Protein AF-A0A3C0GFT5-F1 (afdb_monomer_lite)

Structure (mmCIF, N/CA/C/O backbone):
data_AF-A0A3C0GFT5-F1
#
_entry.id   AF-A0A3C0GFT5-F1
#
loop_
_atom_site.group_PDB
_atom_site.id
_atom_site.type_symbol
_atom_site.label_atom_id
_atom_site.label_alt_id
_atom_site.label_comp_id
_atom_site.label_asym_id
_atom_site.label_entity_id
_atom_site.label_seq_id
_atom_site.pdbx_PDB_ins_code
_atom_site.Cartn_x
_atom_site.Cartn_y
_atom_site.Cartn_z
_atom_site.occupancy
_atom_site.B_iso_or_equiv
_atom_site.auth_seq_id
_atom_site.auth_comp_id
_atom_site.auth_asym_id
_atom_site.auth_atom_id
_atom_site.pdbx_PDB_model_num
ATOM 1 N N . SER A 1 1 ? 9.980 -5.689 -47.568 1.00 39.09 1 SER A N 1
ATOM 2 C CA . SER A 1 1 ? 8.909 -4.768 -47.140 1.00 39.09 1 SER A CA 1
ATOM 3 C C . SER A 1 1 ? 9.522 -3.385 -47.018 1.00 39.09 1 SER A C 1
ATOM 5 O O . SER A 1 1 ? 10.601 -3.324 -46.432 1.00 39.09 1 SER A O 1
ATOM 7 N N . PRO A 1 2 ? 8.962 -2.326 -47.627 1.00 41.56 2 PRO A N 1
ATOM 8 C CA . PRO A 1 2 ? 9.590 -1.009 -47.631 1.00 41.56 2 PRO A CA 1
ATOM 9 C C . PRO A 1 2 ? 9.650 -0.491 -46.185 1.00 41.56 2 PRO A C 1
ATOM 11 O O . PRO A 1 2 ? 8.627 -0.253 -45.557 1.00 41.56 2 PRO A O 1
ATOM 14 N N . THR A 1 3 ? 10.872 -0.483 -45.644 1.00 57.62 3 THR A N 1
ATOM 15 C CA . THR A 1 3 ? 11.331 0.087 -44.363 1.00 57.62 3 THR A CA 1
ATOM 16 C C . THR A 1 3 ? 10.317 0.090 -43.214 1.00 57.62 3 THR A C 1
ATOM 18 O O . THR A 1 3 ? 9.769 1.127 -42.851 1.00 57.62 3 THR A O 1
ATOM 21 N N . SER A 1 4 ? 10.114 -1.071 -42.587 1.00 59.06 4 SER A N 1
ATOM 22 C CA . SER A 1 4 ? 9.464 -1.138 -41.272 1.00 59.06 4 SER A CA 1
ATOM 23 C C . SER A 1 4 ? 10.315 -0.370 -40.244 1.00 59.06 4 SER A C 1
ATOM 25 O O . SER A 1 4 ? 11.485 -0.725 -40.090 1.00 59.06 4 SER A O 1
ATOM 27 N N . PRO A 1 5 ? 9.782 0.633 -39.518 1.00 72.88 5 PRO A N 1
ATOM 28 C CA . PRO A 1 5 ? 10.527 1.436 -38.540 1.00 72.88 5 PRO A CA 1
ATOM 29 C C . PRO A 1 5 ? 10.694 0.688 -37.203 1.00 72.88 5 PRO A C 1
ATOM 31 O O . PRO A 1 5 ? 10.359 1.205 -36.135 1.00 72.88 5 PRO A O 1
ATOM 34 N N . ALA A 1 6 ? 11.143 -0.566 -37.271 1.00 81.25 6 ALA A N 1
ATOM 35 C CA . ALA A 1 6 ? 11.406 -1.427 -36.126 1.00 81.25 6 ALA A CA 1
ATOM 36 C C . ALA A 1 6 ? 12.908 -1.701 -36.038 1.00 81.25 6 ALA A C 1
ATOM 38 O O . ALA A 1 6 ? 13.511 -2.164 -37.007 1.00 81.25 6 ALA A O 1
ATOM 39 N N . PHE A 1 7 ? 13.505 -1.417 -34.882 1.00 84.88 7 PHE A N 1
ATOM 40 C CA . PHE A 1 7 ? 14.950 -1.467 -34.691 1.00 84.88 7 PHE A CA 1
ATOM 41 C C . PHE A 1 7 ? 15.320 -2.106 -33.352 1.00 84.88 7 PHE A C 1
ATOM 43 O O . PHE A 1 7 ? 14.668 -1.885 -32.332 1.00 84.88 7 PHE A O 1
ATOM 50 N N . ILE A 1 8 ? 16.409 -2.874 -33.375 1.00 88.62 8 ILE A N 1
ATOM 51 C CA . ILE A 1 8 ? 17.133 -3.329 -32.187 1.00 88.62 8 ILE A CA 1
ATOM 52 C C . ILE A 1 8 ? 18.447 -2.557 -32.175 1.00 88.62 8 ILE A C 1
ATOM 54 O O . ILE A 1 8 ? 19.308 -2.775 -33.028 1.00 88.62 8 ILE A O 1
ATOM 58 N N . ILE A 1 9 ? 18.589 -1.626 -31.240 1.00 86.06 9 ILE A N 1
ATOM 59 C CA . ILE A 1 9 ? 19.774 -0.782 -31.129 1.00 86.06 9 ILE A CA 1
ATOM 60 C C . ILE A 1 9 ? 20.621 -1.318 -29.981 1.00 86.06 9 ILE A C 1
ATOM 62 O O . ILE A 1 9 ? 20.258 -1.199 -28.814 1.00 86.06 9 ILE A O 1
ATOM 66 N N . CYS A 1 10 ? 21.771 -1.889 -30.323 1.00 88.44 10 CYS A N 1
ATOM 67 C CA . CYS A 1 10 ? 22.783 -2.309 -29.361 1.00 88.44 10 CYS A CA 1
ATOM 68 C C . CYS A 1 10 ? 23.924 -1.291 -29.360 1.00 88.44 10 CYS A C 1
ATOM 70 O O . CYS A 1 10 ? 24.407 -0.892 -30.420 1.00 88.44 10 CYS A O 1
ATOM 72 N N . GLY A 1 11 ? 24.381 -0.869 -28.185 1.00 87.94 11 GLY A N 1
ATOM 73 C CA . GLY A 1 11 ? 25.495 0.069 -28.100 1.00 87.94 11 GLY A CA 1
ATOM 74 C C . GLY A 1 11 ? 25.714 0.604 -26.697 1.00 87.94 11 GLY A C 1
ATOM 75 O O . GLY A 1 11 ? 25.528 -0.105 -25.711 1.00 87.94 11 GLY A O 1
ATOM 76 N N . ARG A 1 12 ? 26.136 1.866 -26.614 1.00 86.69 12 ARG A N 1
ATOM 77 C CA . ARG A 1 12 ? 26.210 2.592 -25.343 1.00 86.69 12 ARG A CA 1
ATOM 78 C C . ARG A 1 12 ? 24.910 3.355 -25.086 1.00 86.69 12 ARG A C 1
ATOM 80 O O . ARG A 1 12 ? 24.194 3.667 -26.029 1.00 86.69 12 ARG A O 1
ATOM 87 N N . ASP A 1 13 ? 24.637 3.664 -23.825 1.00 85.19 13 ASP A N 1
ATOM 88 C CA . ASP A 1 13 ? 23.495 4.445 -23.346 1.00 85.19 13 ASP A CA 1
ATOM 89 C C . ASP A 1 13 ? 23.403 5.778 -24.103 1.00 85.19 13 ASP A C 1
ATOM 91 O O . ASP A 1 13 ? 24.249 6.657 -23.917 1.00 85.19 13 ASP A O 1
ATOM 95 N N . ARG A 1 14 ? 22.401 5.896 -24.984 1.00 84.25 14 ARG A N 1
ATOM 96 C CA . ARG A 1 14 ? 22.151 7.076 -25.827 1.00 84.25 14 ARG A CA 1
ATOM 97 C C . ARG A 1 14 ? 20.646 7.363 -25.963 1.00 84.25 14 ARG A C 1
ATOM 99 O O . ARG A 1 14 ? 20.036 7.013 -26.968 1.00 84.25 14 ARG A O 1
ATOM 106 N N . PRO A 1 15 ? 20.012 7.993 -24.964 1.00 78.75 15 PRO A N 1
ATOM 107 C CA . PRO A 1 15 ? 18.564 8.145 -24.931 1.00 78.75 15 PRO A CA 1
ATOM 108 C C . PRO A 1 15 ? 17.978 9.091 -25.993 1.00 78.75 15 PRO A C 1
ATOM 110 O O . PRO A 1 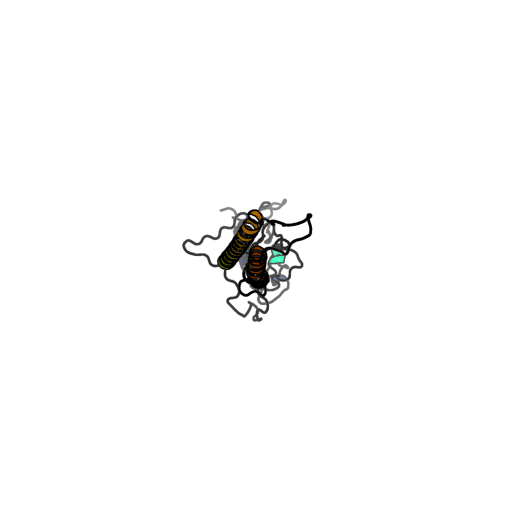15 ? 16.772 9.048 -26.212 1.00 78.75 15 PRO A O 1
ATOM 113 N N . ARG A 1 16 ? 18.787 9.957 -26.624 1.00 76.75 16 ARG A N 1
ATOM 114 C CA . ARG A 1 16 ? 18.291 10.958 -27.588 1.00 76.75 16 ARG A CA 1
ATOM 115 C C . ARG A 1 16 ? 19.142 11.162 -28.840 1.00 76.75 16 ARG A C 1
ATOM 117 O O . ARG A 1 16 ? 18.626 11.362 -29.922 1.00 76.75 16 ARG A O 1
ATOM 124 N N . SER A 1 17 ? 20.456 11.203 -28.686 1.00 77.19 17 SER A N 1
ATOM 125 C CA . SER A 1 17 ? 21.425 11.402 -29.769 1.00 77.19 17 SER A CA 1
ATOM 126 C C . SER A 1 17 ? 22.727 10.678 -29.448 1.00 77.19 17 SER A C 1
ATOM 128 O O . SER A 1 17 ? 22.948 10.248 -28.313 1.00 77.19 17 SER A O 1
ATOM 130 N N . THR A 1 18 ? 23.629 10.569 -30.419 1.00 71.06 18 THR A N 1
ATOM 131 C CA . THR A 1 18 ? 24.958 9.952 -30.239 1.00 71.06 18 THR A CA 1
ATOM 132 C C . THR A 1 18 ? 25.792 10.581 -29.115 1.00 71.06 18 THR A C 1
ATOM 134 O O . THR A 1 18 ? 26.586 9.882 -28.491 1.00 71.06 18 THR A O 1
ATOM 137 N N . ALA A 1 19 ? 25.577 11.866 -28.811 1.00 76.81 19 ALA A N 1
ATOM 138 C CA . ALA A 1 19 ? 26.236 12.588 -27.718 1.00 76.81 19 ALA A CA 1
ATOM 139 C C . ALA A 1 19 ? 25.451 12.569 -26.388 1.00 76.81 19 ALA A C 1
ATOM 141 O O . ALA A 1 19 ? 25.935 13.065 -25.371 1.00 76.81 19 ALA A O 1
ATOM 142 N N . SER A 1 20 ? 24.240 12.009 -26.372 1.00 79.25 20 SER A N 1
ATOM 143 C CA . SER A 1 20 ? 23.387 11.956 -25.180 1.00 79.25 20 SER A CA 1
ATOM 144 C C . SER A 1 20 ? 23.697 10.757 -24.273 1.00 79.25 20 SER A C 1
ATOM 146 O O . SER A 1 20 ? 24.341 9.793 -24.689 1.00 79.25 20 SER A O 1
ATOM 148 N N . GLY A 1 21 ? 23.191 10.802 -23.037 1.00 81.50 21 GLY A N 1
ATOM 149 C CA . GLY A 1 21 ? 23.321 9.707 -22.070 1.00 81.50 21 GLY A CA 1
ATOM 150 C C . GLY A 1 21 ? 24.738 9.521 -21.543 1.00 81.50 21 GLY A C 1
ATOM 151 O O . GLY A 1 21 ? 25.629 10.351 -21.741 1.00 81.50 21 GLY A O 1
ATOM 152 N N . TYR A 1 22 ? 24.954 8.418 -20.837 1.00 84.81 22 TYR A N 1
ATOM 153 C CA . TYR A 1 22 ? 26.274 8.074 -20.311 1.00 84.81 22 TYR A CA 1
ATOM 154 C C . TYR A 1 22 ? 27.229 7.574 -21.397 1.00 84.81 22 TYR A C 1
ATOM 156 O O . TYR A 1 22 ? 28.443 7.738 -21.263 1.00 84.81 22 TYR A O 1
ATOM 164 N N . GLY A 1 23 ? 26.696 7.021 -22.487 1.00 79.19 23 GLY A N 1
ATOM 165 C CA . GLY A 1 23 ? 27.472 6.612 -23.649 1.00 79.19 23 GLY A CA 1
ATOM 166 C C . GLY A 1 23 ? 28.108 7.796 -24.368 1.00 79.19 23 GLY A C 1
ATOM 167 O O . GLY A 1 23 ? 29.312 7.766 -24.625 1.00 79.19 23 GLY A O 1
ATOM 168 N N . GLY A 1 24 ? 27.329 8.854 -24.617 1.00 78.25 24 GLY A N 1
ATOM 169 C CA . GLY A 1 24 ? 27.811 10.087 -25.244 1.00 78.25 24 GLY A CA 1
ATOM 170 C C . GLY A 1 24 ? 28.762 10.903 -24.363 1.00 78.25 24 GLY A C 1
ATOM 171 O O . GLY A 1 24 ? 29.698 11.516 -24.868 1.00 78.25 24 GLY A O 1
ATOM 172 N N . LYS A 1 25 ? 28.606 10.827 -23.034 1.00 83.62 25 LYS A N 1
ATOM 173 C CA . LYS A 1 25 ? 29.545 11.415 -22.056 1.00 83.62 25 LYS A CA 1
ATOM 174 C C . LYS A 1 25 ? 30.870 10.646 -21.927 1.00 83.62 25 LYS A C 1
ATOM 176 O O . LYS A 1 25 ? 31.732 11.049 -21.154 1.00 83.62 25 LYS A O 1
ATOM 181 N N . GLY A 1 26 ? 31.038 9.524 -22.633 1.00 81.62 26 GLY A N 1
ATOM 182 C CA . GLY A 1 26 ? 32.269 8.728 -22.606 1.00 81.62 26 GLY A CA 1
ATOM 183 C C . GLY A 1 26 ? 32.436 7.841 -21.368 1.00 81.62 26 GLY A C 1
ATOM 184 O O . GLY A 1 26 ? 33.529 7.333 -21.128 1.00 81.62 26 GLY A O 1
ATOM 185 N N . HIS A 1 27 ? 31.378 7.615 -20.584 1.00 82.06 27 HIS A N 1
ATOM 186 C CA . HIS A 1 27 ? 31.467 6.759 -19.402 1.00 82.06 27 HIS A CA 1
ATOM 187 C C . HIS A 1 27 ? 31.620 5.283 -19.799 1.00 82.06 27 HIS A C 1
ATOM 189 O O . HIS A 1 27 ? 30.980 4.794 -20.736 1.00 82.06 27 HIS A O 1
ATOM 195 N N . THR A 1 28 ? 32.436 4.552 -19.042 1.00 81.25 28 THR A N 1
ATOM 196 C CA . THR A 1 28 ? 32.566 3.093 -19.144 1.00 81.25 28 THR A CA 1
ATOM 197 C C . THR A 1 28 ? 31.357 2.388 -18.510 1.00 81.25 28 THR A C 1
ATOM 199 O O . THR A 1 28 ? 30.606 2.999 -17.746 1.00 81.25 28 THR A O 1
ATOM 202 N N . GLN A 1 29 ? 31.151 1.106 -18.845 1.00 81.62 29 GLN A N 1
ATOM 203 C CA . GLN A 1 29 ? 30.043 0.277 -18.324 1.00 81.62 29 GLN A CA 1
ATOM 204 C C . GLN A 1 29 ? 28.648 0.883 -18.573 1.00 81.62 29 GLN A C 1
ATOM 206 O O . GLN A 1 29 ? 27.775 0.898 -17.707 1.00 81.62 29 GLN A O 1
ATOM 211 N N . SER A 1 30 ? 28.462 1.434 -19.770 1.00 85.62 30 SER A N 1
ATOM 212 C CA . SER A 1 30 ? 27.237 2.100 -20.213 1.00 85.62 30 SER A CA 1
ATOM 213 C C . SER A 1 30 ? 26.539 1.316 -21.324 1.00 85.62 30 SER A C 1
ATOM 215 O O . SER A 1 30 ? 25.950 1.911 -22.214 1.00 85.62 30 SER A O 1
ATOM 217 N N . SER A 1 31 ? 26.630 -0.016 -21.323 1.00 89.62 31 SER A N 1
ATOM 218 C CA . SER A 1 31 ? 26.009 -0.845 -22.364 1.00 89.62 31 SER A CA 1
ATOM 219 C C . SER A 1 31 ? 24.482 -0.727 -22.333 1.00 89.62 31 SER A C 1
ATOM 221 O O . SER A 1 31 ? 23.876 -0.708 -21.259 1.00 89.62 31 SER A O 1
ATOM 223 N N . CYS A 1 32 ? 23.866 -0.666 -23.510 1.00 90.62 32 CYS A N 1
ATOM 224 C CA . CYS A 1 32 ? 22.432 -0.490 -23.689 1.00 90.62 32 CYS A CA 1
ATOM 225 C C . CYS A 1 32 ? 21.907 -1.353 -24.845 1.00 90.62 32 CYS A C 1
ATOM 227 O O . CYS A 1 32 ? 22.571 -1.512 -25.875 1.00 90.62 32 CYS A O 1
ATOM 229 N N . ILE A 1 33 ? 20.707 -1.898 -24.643 1.00 92.44 33 ILE A N 1
ATOM 230 C CA . ILE A 1 33 ? 19.876 -2.534 -25.661 1.00 92.44 33 ILE A CA 1
ATOM 231 C C . ILE A 1 33 ? 18.544 -1.794 -25.678 1.00 92.44 33 ILE A C 1
ATOM 233 O O . ILE A 1 33 ? 17.881 -1.660 -24.650 1.00 92.44 33 ILE A O 1
ATOM 237 N N . ASP A 1 34 ? 18.147 -1.337 -26.853 1.00 89.56 34 ASP A N 1
ATOM 238 C CA . ASP A 1 34 ? 16.919 -0.590 -27.049 1.00 89.56 34 ASP A CA 1
ATOM 239 C C . ASP A 1 34 ? 16.079 -1.222 -28.161 1.00 89.56 34 ASP A C 1
ATOM 241 O O . ASP A 1 34 ? 16.513 -1.321 -29.311 1.00 89.56 34 ASP A O 1
ATOM 245 N N . LEU A 1 35 ? 14.891 -1.697 -27.787 1.00 91.44 35 LEU A N 1
ATOM 246 C CA . LEU A 1 35 ? 13.928 -2.323 -28.686 1.00 91.44 35 LEU A CA 1
ATOM 247 C C . LEU A 1 35 ? 12.845 -1.300 -29.013 1.00 91.44 35 LEU A C 1
ATOM 249 O O . LEU A 1 35 ? 12.042 -0.964 -28.141 1.00 91.44 35 LEU A O 1
ATOM 253 N N . VAL A 1 36 ? 12.811 -0.825 -30.258 1.00 88.81 36 VAL A N 1
ATOM 254 C CA . VAL A 1 36 ? 11.890 0.233 -30.696 1.00 88.81 36 VAL A CA 1
ATOM 255 C C . VAL A 1 36 ? 11.057 -0.244 -31.874 1.00 88.81 36 VAL A C 1
ATOM 257 O O . VAL A 1 36 ? 11.588 -0.752 -32.862 1.00 88.81 36 VAL A O 1
ATOM 260 N N . ALA A 1 37 ? 9.748 -0.025 -31.792 1.00 87.94 37 ALA A N 1
ATOM 261 C CA . ALA A 1 37 ? 8.825 -0.152 -32.909 1.00 87.94 37 ALA A CA 1
ATOM 262 C C . ALA A 1 37 ? 8.096 1.182 -33.116 1.00 87.94 37 ALA A C 1
ATOM 264 O O . ALA A 1 37 ? 7.498 1.721 -32.184 1.00 87.94 37 ALA A O 1
ATOM 265 N N . GLY A 1 38 ? 8.152 1.718 -34.339 1.00 84.31 38 GLY A N 1
ATOM 266 C CA . GLY A 1 38 ? 7.566 3.019 -34.667 1.00 84.31 38 GLY A CA 1
ATOM 267 C C . GLY A 1 38 ? 8.461 4.192 -34.266 1.00 84.31 38 GLY A C 1
ATOM 268 O O . GLY A 1 38 ? 8.011 5.101 -33.567 1.00 84.31 38 GLY A O 1
ATOM 269 N N . MET A 1 39 ? 9.728 4.160 -34.692 1.00 80.75 39 MET A N 1
ATOM 270 C CA . MET A 1 39 ? 10.665 5.273 -34.498 1.00 80.75 39 MET A CA 1
ATOM 271 C C . MET A 1 39 ? 10.127 6.562 -35.143 1.00 80.75 39 MET A C 1
ATOM 273 O O . MET A 1 39 ? 9.693 6.541 -36.295 1.00 80.75 39 MET A O 1
ATOM 277 N N . GLY A 1 40 ? 10.115 7.668 -34.392 1.00 75.06 40 GLY A N 1
ATOM 278 C CA . GLY A 1 40 ? 9.507 8.941 -34.818 1.00 75.06 40 GLY A CA 1
ATOM 279 C C . GLY A 1 40 ? 7.984 9.043 -34.610 1.00 75.06 40 GLY A C 1
ATOM 280 O O . GLY A 1 40 ? 7.399 10.105 -34.851 1.00 75.06 40 GLY A O 1
ATOM 281 N N . GLY A 1 41 ? 7.343 7.971 -34.129 1.00 79.62 41 GLY A N 1
ATOM 282 C CA . GLY A 1 41 ? 5.945 7.942 -33.691 1.00 79.62 41 GLY A CA 1
ATOM 283 C C . GLY A 1 41 ? 4.953 8.482 -34.717 1.00 79.62 41 GLY A C 1
ATOM 284 O O . GLY A 1 41 ? 4.876 7.991 -35.838 1.00 79.62 41 GLY A O 1
ATOM 285 N N . TYR A 1 42 ? 4.186 9.505 -34.324 1.00 72.25 42 TYR A N 1
ATOM 286 C CA . TYR A 1 42 ? 3.158 10.146 -35.157 1.00 72.25 42 TYR A CA 1
ATOM 287 C C . TYR A 1 42 ? 3.718 11.108 -36.224 1.00 72.25 42 TYR A C 1
ATOM 289 O O . TYR A 1 42 ? 2.954 11.636 -37.033 1.00 72.25 42 TYR A O 1
ATOM 297 N N . LYS A 1 43 ? 5.038 11.347 -36.247 1.00 73.62 43 LYS A N 1
ATOM 298 C CA . LYS A 1 43 ? 5.731 12.140 -37.278 1.00 73.62 43 LYS A CA 1
ATOM 299 C C . LYS A 1 43 ? 6.755 11.291 -38.047 1.00 73.62 43 LYS A C 1
ATOM 301 O O . LYS A 1 43 ? 7.923 11.684 -38.113 1.00 73.62 43 LYS A O 1
ATOM 306 N N . PRO A 1 44 ? 6.369 10.144 -38.637 1.00 68.94 44 PRO A N 1
ATOM 307 C CA . PRO A 1 44 ? 7.316 9.346 -39.398 1.00 68.94 44 PRO A CA 1
ATOM 308 C C . PRO A 1 44 ? 7.702 10.115 -40.667 1.00 68.94 44 PRO A C 1
ATOM 310 O O . PRO A 1 44 ? 6.846 10.488 -41.469 1.00 68.94 44 PRO A O 1
ATOM 313 N N . LYS A 1 45 ? 8.998 10.368 -40.852 1.00 68.56 45 LYS A N 1
ATOM 314 C CA . LYS A 1 45 ? 9.546 10.932 -42.089 1.00 68.56 45 LYS A CA 1
ATOM 315 C C . LYS A 1 45 ? 10.517 9.935 -42.693 1.00 68.56 45 LYS A C 1
ATOM 317 O O . LYS A 1 45 ? 11.489 9.557 -42.051 1.00 68.56 45 LYS A O 1
ATOM 322 N N . GLN A 1 46 ? 10.236 9.513 -43.920 1.00 66.25 46 GLN A N 1
ATOM 323 C CA . GLN A 1 46 ? 11.103 8.599 -44.663 1.00 66.25 46 GLN A CA 1
ATOM 324 C C . GLN A 1 46 ? 12.120 9.362 -45.515 1.00 66.25 46 GLN A C 1
ATOM 326 O O . GLN A 1 46 ? 13.275 8.953 -45.617 1.00 66.25 46 GLN A O 1
ATOM 331 N N . VAL A 1 47 ? 11.691 10.487 -46.085 1.00 70.81 47 VAL A N 1
ATOM 332 C CA . VAL A 1 47 ? 12.513 11.373 -46.904 1.00 70.81 47 VAL A CA 1
ATOM 333 C C . VAL A 1 47 ? 12.369 12.817 -46.438 1.00 70.81 47 VAL A C 1
ATOM 335 O O . VAL A 1 47 ? 11.334 13.202 -45.886 1.00 70.81 47 VAL A O 1
ATOM 338 N N . ASP A 1 48 ? 13.429 13.596 -46.615 1.00 70.75 48 ASP A N 1
ATOM 339 C CA . ASP A 1 48 ? 13.410 15.035 -46.371 1.00 70.75 48 ASP A CA 1
ATOM 340 C C . ASP A 1 48 ? 12.780 15.761 -47.572 1.00 70.75 48 ASP A C 1
ATOM 342 O O . ASP A 1 48 ? 12.518 15.149 -48.609 1.00 70.75 48 ASP A O 1
ATOM 346 N N . SER A 1 49 ? 12.588 17.078 -47.481 1.00 73.88 49 SER A N 1
ATOM 347 C CA . SER A 1 49 ? 12.087 17.918 -48.586 1.00 73.88 49 SER A CA 1
ATOM 348 C C . SER A 1 49 ? 12.917 17.815 -49.879 1.00 73.88 49 SER A C 1
ATOM 350 O O . SER A 1 49 ? 12.444 18.212 -50.937 1.00 73.88 49 SER A O 1
ATOM 352 N N . ASN A 1 50 ? 14.135 17.271 -49.791 1.00 75.25 50 ASN A N 1
ATOM 353 C CA . ASN A 1 50 ? 15.071 17.053 -50.896 1.00 75.25 50 ASN A CA 1
ATOM 354 C C . ASN A 1 50 ? 15.187 15.568 -51.312 1.00 75.25 50 ASN A C 1
ATOM 356 O O . ASN A 1 50 ? 16.215 15.179 -51.856 1.00 75.25 50 ASN A O 1
ATOM 360 N N . GLU A 1 51 ? 14.205 14.720 -50.979 1.00 71.38 51 GLU A N 1
ATOM 361 C CA . GLU A 1 51 ? 14.147 13.276 -51.307 1.00 71.38 51 GLU A CA 1
ATOM 362 C C . GLU A 1 51 ? 15.276 12.398 -50.721 1.00 71.38 51 GLU A C 1
ATOM 364 O O . GLU A 1 51 ? 15.364 11.202 -50.999 1.00 71.38 51 GLU A O 1
ATOM 369 N N . ASN A 1 52 ? 16.112 12.949 -49.839 1.00 73.50 52 ASN A N 1
ATOM 370 C CA . ASN A 1 52 ? 17.146 12.186 -49.141 1.00 73.50 52 ASN A CA 1
ATOM 371 C C . ASN A 1 52 ? 16.548 11.349 -47.999 1.00 73.50 52 ASN A C 1
ATOM 373 O O . ASN A 1 52 ? 15.671 11.851 -47.291 1.00 73.50 52 ASN A O 1
ATOM 377 N N . PRO A 1 53 ? 17.043 10.119 -47.754 1.00 68.75 53 PRO A N 1
ATOM 378 C CA . PRO A 1 53 ? 16.581 9.292 -46.644 1.00 68.75 53 PRO A CA 1
ATOM 379 C C . PRO A 1 53 ? 16.872 9.972 -45.300 1.00 68.75 53 PRO A C 1
ATOM 381 O O . PRO A 1 53 ? 18.011 10.344 -45.012 1.00 68.75 53 PRO A O 1
ATOM 384 N N . VAL A 1 54 ? 15.838 10.127 -44.471 1.00 71.81 54 VAL A N 1
ATOM 385 C CA . VAL A 1 54 ? 15.958 10.757 -43.148 1.00 71.81 54 VAL A CA 1
ATOM 386 C C . VAL A 1 54 ? 16.361 9.707 -42.124 1.00 71.81 54 VAL A C 1
ATOM 388 O O . VAL A 1 54 ? 15.616 8.769 -41.841 1.00 71.81 54 VAL A O 1
ATOM 391 N N . TYR A 1 55 ? 17.535 9.893 -41.526 1.00 68.62 55 TYR A N 1
ATOM 392 C CA . TYR A 1 55 ? 17.942 9.141 -40.346 1.00 68.62 55 TYR A CA 1
ATOM 393 C C . TYR A 1 55 ? 17.364 9.824 -39.110 1.00 68.62 55 TYR A C 1
ATOM 395 O O . TYR A 1 55 ? 17.648 10.990 -38.843 1.00 68.62 55 TYR A O 1
ATOM 403 N N . THR A 1 56 ? 16.530 9.095 -38.376 1.00 70.44 56 THR A N 1
ATOM 404 C CA . THR A 1 56 ? 15.930 9.579 -37.132 1.00 70.44 56 THR A CA 1
ATOM 405 C C . THR A 1 56 ? 16.712 8.991 -35.965 1.00 70.44 56 THR A C 1
ATOM 407 O O . THR A 1 56 ? 16.939 7.781 -35.918 1.00 70.44 56 THR A O 1
ATOM 410 N N . ASP A 1 57 ? 17.161 9.840 -35.044 1.00 74.25 57 ASP A N 1
ATOM 411 C CA . ASP A 1 57 ? 17.721 9.371 -33.781 1.00 74.25 57 ASP A CA 1
ATOM 412 C C . ASP A 1 57 ? 16.601 8.879 -32.843 1.00 74.25 57 ASP A C 1
ATOM 414 O O . ASP A 1 57 ? 15.462 9.342 -32.950 1.00 74.25 57 ASP A O 1
ATOM 418 N N . PRO A 1 58 ? 16.896 7.960 -31.906 1.00 74.81 58 PRO A N 1
ATOM 419 C CA . PRO A 1 58 ? 15.909 7.500 -30.935 1.00 74.81 58 PRO A CA 1
ATOM 420 C C . PRO A 1 58 ? 15.427 8.663 -30.062 1.00 74.81 58 PRO A C 1
ATOM 422 O O . PRO A 1 58 ? 16.251 9.418 -29.554 1.00 74.81 58 PRO A O 1
ATOM 425 N N . ASP A 1 59 ? 14.120 8.785 -29.834 1.00 81.50 59 ASP A N 1
ATOM 4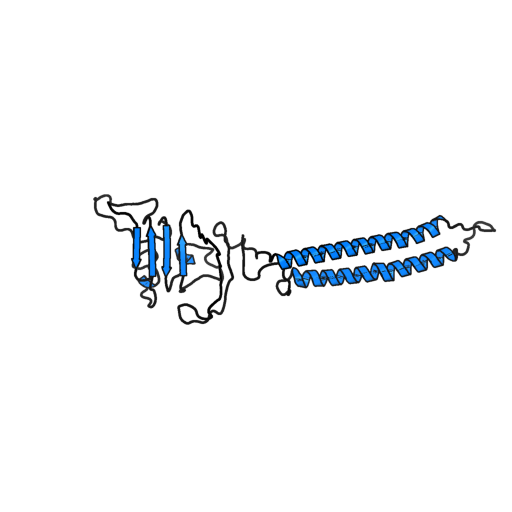26 C CA . ASP A 1 59 ? 13.567 9.801 -28.934 1.00 81.50 59 ASP A CA 1
ATOM 427 C C . ASP A 1 59 ? 12.542 9.167 -27.989 1.00 81.50 59 ASP A C 1
ATOM 429 O O . ASP A 1 59 ? 11.444 8.767 -28.384 1.00 81.50 59 ASP A O 1
ATOM 433 N N . MET A 1 60 ? 12.897 9.129 -26.700 1.00 82.00 60 MET A N 1
ATOM 434 C CA . MET A 1 60 ? 12.074 8.574 -25.620 1.00 82.00 60 MET A CA 1
ATOM 435 C C . MET A 1 60 ? 10.663 9.162 -25.567 1.00 82.00 60 MET A C 1
ATOM 437 O O . MET A 1 60 ? 9.740 8.491 -25.100 1.00 82.00 60 MET A O 1
ATOM 441 N N . PHE A 1 61 ? 10.466 10.400 -26.027 1.00 83.50 61 PHE A N 1
ATOM 442 C CA . PHE A 1 61 ? 9.172 11.077 -25.993 1.00 83.50 61 PHE A CA 1
ATOM 443 C C . PHE A 1 61 ? 8.316 10.766 -27.214 1.00 83.50 61 PHE A C 1
ATOM 445 O O . PHE A 1 61 ? 7.118 10.524 -27.051 1.00 83.50 61 PHE A O 1
ATOM 452 N N . MET A 1 62 ? 8.929 10.753 -28.395 1.00 82.88 62 MET A N 1
ATOM 453 C CA . MET A 1 62 ? 8.227 10.671 -29.675 1.00 82.88 62 MET A CA 1
ATOM 454 C C . MET A 1 62 ? 7.979 9.237 -30.142 1.00 82.88 62 MET A C 1
ATOM 456 O O . MET A 1 62 ? 6.988 9.009 -30.828 1.00 82.88 62 MET A O 1
ATOM 460 N N . ASP A 1 63 ? 8.847 8.286 -29.790 1.00 83.75 63 ASP A N 1
ATOM 461 C CA . ASP A 1 63 ? 8.727 6.898 -30.243 1.00 83.75 63 ASP A CA 1
ATOM 462 C C . ASP A 1 63 ? 7.453 6.220 -29.705 1.00 83.75 63 ASP A C 1
ATOM 464 O O . ASP A 1 63 ? 7.076 6.405 -28.543 1.00 83.75 63 ASP A O 1
ATOM 468 N N . ALA A 1 64 ? 6.800 5.415 -30.554 1.00 86.06 64 ALA A N 1
ATOM 469 C CA . ALA A 1 64 ? 5.490 4.829 -30.258 1.00 86.06 64 ALA A CA 1
ATOM 470 C C . ALA A 1 64 ? 5.541 3.711 -29.200 1.00 86.06 64 ALA A C 1
ATOM 472 O O . ALA A 1 64 ? 4.790 3.746 -28.223 1.00 86.06 64 ALA A O 1
ATOM 473 N N . ALA A 1 65 ? 6.414 2.714 -29.386 1.00 90.75 65 ALA A N 1
ATOM 474 C CA . ALA A 1 65 ? 6.571 1.594 -28.459 1.00 90.75 65 ALA A CA 1
ATOM 475 C C . ALA A 1 65 ? 8.046 1.230 -28.255 1.00 90.75 65 ALA A C 1
ATOM 477 O O . ALA A 1 65 ? 8.802 1.069 -29.217 1.00 90.75 65 ALA A O 1
ATOM 478 N N . ARG A 1 66 ? 8.443 1.081 -26.987 1.00 90.31 66 ARG A N 1
ATOM 479 C CA . ARG A 1 66 ? 9.839 0.933 -26.573 1.00 90.31 66 ARG A CA 1
ATOM 480 C C . ARG A 1 66 ? 10.004 0.028 -25.357 1.00 90.31 66 ARG A C 1
ATOM 482 O O . ARG A 1 66 ? 9.284 0.167 -24.366 1.00 90.31 66 ARG A O 1
ATOM 489 N N . VAL A 1 67 ? 11.039 -0.808 -25.402 1.00 93.94 67 VAL A N 1
ATOM 490 C CA . VAL A 1 67 ? 11.653 -1.435 -24.224 1.00 93.94 67 VAL A CA 1
ATOM 491 C C . VAL A 1 67 ? 13.117 -1.008 -24.171 1.00 93.94 67 VAL A C 1
ATOM 493 O O . VAL A 1 67 ? 13.924 -1.422 -25.001 1.00 93.94 67 VAL A O 1
ATOM 496 N N . TYR A 1 68 ? 13.446 -0.163 -23.198 1.00 92.25 68 TYR A N 1
ATOM 497 C CA . TYR A 1 68 ? 14.779 0.393 -23.004 1.00 92.25 68 TYR A CA 1
ATOM 498 C C . TYR A 1 68 ? 15.496 -0.331 -21.873 1.00 92.25 68 TYR A C 1
ATOM 500 O O . TYR A 1 68 ? 15.011 -0.330 -20.744 1.00 92.25 68 TYR A O 1
ATOM 508 N N . ILE A 1 69 ? 16.651 -0.925 -22.162 1.00 93.94 69 ILE A N 1
ATOM 509 C CA . ILE A 1 69 ? 17.477 -1.654 -21.198 1.00 93.94 69 ILE A CA 1
ATOM 510 C C . ILE A 1 69 ? 18.852 -0.995 -21.179 1.00 93.94 69 ILE A C 1
ATOM 512 O O . ILE A 1 69 ? 19.551 -0.974 -22.191 1.00 93.94 69 ILE A O 1
ATOM 516 N N . SER A 1 70 ? 19.274 -0.469 -20.033 1.00 91.94 70 SER A N 1
ATOM 517 C CA . SER A 1 70 ? 20.593 0.156 -19.899 1.00 91.94 70 SER A CA 1
ATOM 518 C C . SER A 1 70 ? 21.266 -0.239 -18.593 1.00 91.94 70 SER A C 1
ATOM 520 O O . SER A 1 70 ? 20.631 -0.289 -17.540 1.00 91.94 70 SER A O 1
ATOM 522 N N . GLN A 1 71 ? 22.573 -0.507 -18.657 1.00 90.00 71 GLN A N 1
ATOM 523 C CA . GLN A 1 71 ? 23.403 -0.805 -17.486 1.00 90.00 71 GLN A CA 1
ATOM 524 C C . GLN A 1 71 ? 23.589 0.425 -16.585 1.00 90.00 71 GLN A C 1
ATOM 526 O O . GLN A 1 71 ? 23.756 0.289 -15.369 1.00 90.00 71 GLN A O 1
ATOM 531 N N . LYS A 1 72 ? 23.568 1.621 -17.184 1.00 89.75 72 LYS A N 1
ATOM 532 C CA . LYS A 1 72 ? 23.816 2.892 -16.509 1.00 89.75 72 LYS A CA 1
ATOM 533 C C . LYS A 1 72 ? 23.067 4.002 -17.228 1.00 89.75 72 LYS A C 1
ATOM 535 O O . LYS A 1 72 ? 23.500 4.454 -18.283 1.00 89.75 72 LYS A O 1
ATOM 540 N N . THR A 1 73 ? 21.965 4.440 -16.636 1.00 88.94 73 THR A N 1
ATOM 541 C CA . THR A 1 73 ? 21.114 5.484 -17.201 1.00 88.94 73 THR A CA 1
ATOM 542 C C . THR A 1 73 ? 20.420 6.287 -16.111 1.00 88.94 73 THR A C 1
ATOM 544 O O . THR A 1 73 ? 20.354 5.853 -14.956 1.00 88.94 73 THR A O 1
ATOM 547 N N . ASP A 1 74 ? 19.902 7.451 -16.494 1.00 88.75 74 ASP A N 1
ATOM 548 C CA . ASP A 1 74 ? 19.020 8.254 -15.653 1.00 88.75 74 ASP A CA 1
ATOM 549 C C . ASP A 1 74 ? 17.577 8.116 -16.170 1.00 88.75 74 ASP A C 1
ATOM 551 O O . ASP A 1 74 ? 17.068 8.959 -16.909 1.00 88.75 74 ASP A O 1
ATOM 555 N N . VAL A 1 75 ? 16.936 6.990 -15.840 1.00 88.00 75 VAL A N 1
ATOM 556 C CA . VAL A 1 75 ? 15.664 6.570 -16.460 1.00 88.00 75 VAL A CA 1
ATOM 557 C C . VAL A 1 75 ? 14.528 7.561 -16.201 1.00 88.00 75 VAL A C 1
ATOM 559 O O . VAL A 1 75 ? 13.802 7.905 -17.130 1.00 88.00 75 VAL A O 1
ATOM 562 N N . ASP A 1 76 ? 14.431 8.099 -14.986 1.00 87.19 76 ASP A N 1
ATOM 563 C CA . ASP A 1 76 ? 13.346 9.016 -14.626 1.00 87.19 76 ASP A CA 1
ATOM 564 C C . ASP A 1 76 ? 13.450 10.336 -15.400 1.00 87.19 76 ASP A C 1
ATOM 566 O O . ASP A 1 76 ? 12.442 10.902 -15.811 1.00 87.19 76 ASP A O 1
ATOM 570 N N . GLU A 1 77 ? 14.670 10.824 -15.671 1.00 86.12 77 GLU A N 1
ATOM 571 C CA . GLU A 1 77 ? 14.844 12.034 -16.490 1.00 86.12 77 GLU A CA 1
ATOM 572 C C . GLU A 1 77 ? 14.581 11.751 -17.969 1.00 86.12 77 GLU A C 1
ATOM 574 O O . GLU A 1 77 ? 13.961 12.572 -18.643 1.00 86.12 77 GLU A O 1
ATOM 579 N N . ASN A 1 78 ? 15.015 10.587 -18.459 1.00 86.38 78 ASN A N 1
ATOM 580 C CA . ASN A 1 78 ? 14.847 10.195 -19.856 1.00 86.38 78 ASN A CA 1
ATOM 581 C C . ASN A 1 78 ? 13.371 10.039 -20.248 1.00 86.38 78 ASN A C 1
ATOM 583 O O . ASN A 1 78 ? 13.005 10.391 -21.366 1.00 86.38 78 ASN A O 1
ATOM 587 N N . PHE A 1 79 ? 12.532 9.537 -19.337 1.00 87.81 79 PHE A N 1
ATOM 588 C CA . PHE A 1 79 ? 11.095 9.336 -19.563 1.00 87.81 79 PHE A CA 1
ATOM 589 C C . PHE A 1 79 ? 10.208 10.424 -18.935 1.00 87.81 79 PHE A C 1
ATOM 591 O O . PHE A 1 79 ? 8.988 10.341 -19.048 1.00 87.81 79 PHE A O 1
ATOM 598 N N . ALA A 1 80 ? 10.805 11.443 -18.303 1.00 87.38 80 ALA A N 1
ATOM 599 C CA . ALA A 1 80 ? 10.112 12.472 -17.521 1.00 87.38 80 ALA A CA 1
ATOM 600 C C . ALA A 1 80 ? 9.133 11.897 -16.476 1.00 87.38 80 ALA A C 1
ATOM 602 O O . ALA A 1 80 ? 8.016 12.390 -16.328 1.00 87.38 80 ALA A O 1
ATOM 603 N N . ILE A 1 81 ? 9.555 10.848 -15.767 1.00 86.12 81 ILE A N 1
ATOM 604 C CA . ILE A 1 81 ? 8.781 10.227 -14.686 1.00 86.12 81 ILE A CA 1
ATOM 605 C C . ILE A 1 81 ? 8.986 11.046 -13.409 1.00 86.12 81 ILE A C 1
ATOM 607 O O . ILE A 1 81 ? 10.122 11.351 -13.041 1.00 86.12 81 ILE A O 1
ATOM 611 N N . GLY A 1 82 ? 7.883 11.388 -12.748 1.00 77.12 82 GLY A N 1
ATOM 612 C CA . GLY A 1 82 ? 7.865 12.118 -11.490 1.00 77.12 82 GLY A CA 1
ATOM 613 C C . GLY A 1 82 ? 8.335 13.569 -11.593 1.00 77.12 82 GLY A C 1
ATOM 614 O O . GLY A 1 82 ? 8.537 14.136 -12.675 1.00 77.12 82 GLY A O 1
ATOM 615 N N . LYS A 1 83 ? 8.519 14.202 -10.433 1.00 71.12 83 LYS A N 1
ATOM 616 C CA . LYS A 1 83 ? 9.092 15.544 -10.319 1.00 71.12 83 LYS A CA 1
ATOM 617 C C . LYS A 1 83 ? 10.610 15.458 -10.188 1.00 71.12 83 LYS A C 1
ATOM 619 O O . LYS A 1 83 ? 11.188 14.482 -9.719 1.00 71.12 83 LYS A O 1
ATOM 624 N N . LYS A 1 84 ? 11.305 16.531 -10.581 1.00 55.78 84 LYS A N 1
ATOM 625 C CA . LYS A 1 84 ? 12.782 16.565 -10.592 1.00 55.78 84 LYS A CA 1
ATOM 626 C C . LYS A 1 84 ? 13.441 16.373 -9.212 1.00 55.78 84 LYS A C 1
ATOM 628 O O . LYS A 1 84 ? 14.630 16.040 -9.195 1.00 55.78 84 LYS A O 1
ATOM 633 N N . GLU A 1 85 ? 12.717 16.572 -8.108 1.00 56.50 85 GLU A N 1
ATOM 634 C CA . GLU A 1 85 ? 13.263 16.716 -6.744 1.00 56.50 85 GLU A CA 1
ATOM 635 C C . GLU A 1 85 ? 12.889 15.588 -5.762 1.00 56.50 85 GLU A C 1
ATOM 637 O O . GLU A 1 85 ? 12.959 15.769 -4.549 1.00 56.50 85 GLU A O 1
ATOM 642 N N . THR A 1 86 ? 12.522 14.405 -6.252 1.00 56.62 86 THR A N 1
ATOM 643 C CA . THR A 1 86 ? 12.083 13.305 -5.374 1.00 56.62 86 THR A CA 1
ATOM 644 C C . THR A 1 86 ? 13.252 12.428 -4.904 1.00 56.62 86 THR A C 1
ATOM 646 O O . THR A 1 86 ? 14.235 12.210 -5.618 1.00 56.62 86 THR A O 1
ATOM 649 N N . TYR A 1 87 ? 13.161 11.914 -3.668 1.00 51.72 87 TYR A N 1
ATOM 650 C CA . TYR A 1 87 ? 14.237 11.199 -2.957 1.00 51.72 87 TYR A CA 1
ATOM 651 C C . TYR A 1 87 ? 14.714 9.891 -3.624 1.00 51.72 87 TYR A C 1
ATOM 653 O O . TYR A 1 87 ? 15.810 9.421 -3.312 1.00 51.72 87 TYR A O 1
ATOM 661 N N . PHE A 1 88 ? 13.940 9.302 -4.543 1.00 62.66 88 PHE A N 1
ATOM 662 C CA . PHE A 1 88 ? 14.212 7.982 -5.135 1.00 62.66 88 PHE A CA 1
ATOM 663 C C . PHE A 1 88 ? 14.544 8.008 -6.631 1.00 62.66 88 PHE A C 1
ATOM 665 O O . PHE A 1 88 ? 14.252 7.062 -7.354 1.00 62.66 88 PHE A O 1
ATOM 672 N N . ARG A 1 89 ? 15.237 9.047 -7.102 1.00 73.31 89 ARG A N 1
ATOM 673 C CA . ARG A 1 89 ? 15.651 9.108 -8.507 1.00 73.31 89 ARG A CA 1
ATOM 674 C C . ARG A 1 89 ? 16.717 8.064 -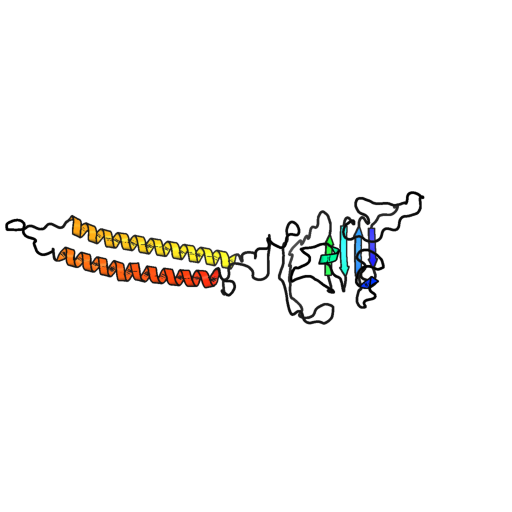8.843 1.00 73.31 89 ARG A C 1
ATOM 676 O O . ARG A 1 89 ? 17.767 7.967 -8.192 1.00 73.31 89 ARG A O 1
ATOM 683 N N . SER A 1 90 ? 16.490 7.301 -9.901 1.00 77.94 90 SER A N 1
ATOM 684 C CA . SER A 1 90 ? 17.460 6.364 -10.449 1.00 77.94 90 SER A CA 1
ATOM 685 C C . SER A 1 90 ? 18.488 7.116 -11.292 1.00 77.94 90 SER A C 1
ATOM 687 O O . SER A 1 90 ? 18.340 7.233 -12.506 1.00 77.94 90 SER A O 1
ATOM 689 N N . LYS A 1 91 ? 19.545 7.618 -10.639 1.00 83.94 91 LYS A N 1
ATOM 690 C CA . LYS A 1 91 ? 20.707 8.220 -11.307 1.00 83.94 91 LYS A CA 1
ATOM 691 C C . LYS A 1 91 ? 21.860 7.240 -11.442 1.00 83.94 91 LYS A C 1
ATOM 693 O O . LYS A 1 91 ? 22.269 6.642 -10.447 1.00 83.94 91 LYS A O 1
ATOM 698 N N . ALA A 1 92 ? 22.419 7.130 -12.643 1.00 84.19 92 ALA A N 1
ATOM 699 C CA . ALA A 1 92 ? 23.566 6.288 -12.958 1.00 84.19 92 ALA A CA 1
ATOM 700 C C . ALA A 1 92 ? 23.373 4.811 -12.560 1.00 84.19 92 ALA A C 1
ATOM 702 O O . ALA A 1 92 ? 24.348 4.148 -12.213 1.00 84.19 92 ALA A O 1
ATOM 703 N N . LYS A 1 93 ? 22.147 4.279 -12.603 1.00 87.06 93 LYS A N 1
ATOM 704 C CA . LYS A 1 93 ? 21.839 2.882 -12.237 1.00 87.06 93 LYS A CA 1
ATOM 705 C C . LYS A 1 93 ? 21.396 2.078 -13.454 1.00 87.06 93 LYS A C 1
ATOM 707 O O . LYS A 1 93 ? 21.060 2.649 -14.492 1.00 87.06 93 LYS A O 1
ATOM 712 N N . SER A 1 94 ? 21.401 0.753 -13.319 1.00 90.25 94 SER A N 1
ATOM 713 C CA . SER A 1 94 ? 20.776 -0.114 -14.315 1.00 90.25 94 SER A CA 1
ATOM 714 C C . SER A 1 94 ? 19.267 0.035 -14.249 1.00 90.25 94 SER A C 1
ATOM 716 O O . SER A 1 94 ? 18.696 -0.056 -13.160 1.00 90.25 94 SER A O 1
ATOM 718 N N . ALA A 1 95 ? 18.630 0.210 -15.398 1.00 90.69 95 ALA A N 1
ATOM 719 C CA . ALA A 1 95 ? 17.186 0.337 -15.476 1.00 90.69 95 ALA A CA 1
ATOM 720 C C . ALA A 1 95 ? 16.638 -0.356 -16.721 1.00 90.69 95 ALA A C 1
ATOM 722 O O . ALA A 1 95 ? 17.288 -0.405 -17.770 1.00 90.69 95 ALA A O 1
ATOM 723 N N . VAL A 1 96 ? 15.413 -0.855 -16.574 1.00 93.56 96 VAL A N 1
ATOM 724 C CA . VAL A 1 96 ? 14.568 -1.306 -17.675 1.00 93.56 96 VAL A CA 1
ATOM 725 C C . VAL A 1 96 ? 13.303 -0.462 -17.653 1.00 93.56 96 VAL A C 1
ATOM 727 O O . VAL A 1 96 ? 12.617 -0.424 -16.635 1.00 93.56 96 VAL A O 1
ATOM 730 N N . ALA A 1 97 ? 13.003 0.212 -18.759 1.00 92.62 97 ALA A N 1
ATOM 731 C CA . ALA A 1 97 ? 11.792 1.006 -18.921 1.00 92.62 97 ALA A CA 1
ATOM 732 C C . ALA A 1 97 ? 10.977 0.508 -20.110 1.00 92.62 97 ALA A C 1
ATOM 734 O O . ALA A 1 97 ? 11.521 0.190 -21.168 1.00 92.62 97 ALA A O 1
ATOM 735 N N . MET A 1 98 ? 9.661 0.465 -19.934 1.00 93.88 98 MET A N 1
ATOM 736 C CA . MET A 1 98 ? 8.709 0.090 -20.973 1.00 93.88 98 MET A CA 1
ATOM 737 C C . MET A 1 98 ? 7.758 1.257 -21.206 1.00 93.88 98 MET A C 1
ATOM 739 O O . MET A 1 98 ? 7.160 1.758 -20.256 1.00 93.88 98 MET A O 1
ATOM 743 N N . LYS A 1 99 ? 7.603 1.675 -22.462 1.00 92.31 99 LYS A N 1
ATOM 744 C CA . LYS A 1 99 ? 6.678 2.739 -22.860 1.00 92.31 99 LYS A CA 1
ATOM 745 C C . LYS A 1 99 ? 5.905 2.313 -24.100 1.00 92.31 99 LYS A C 1
ATOM 747 O O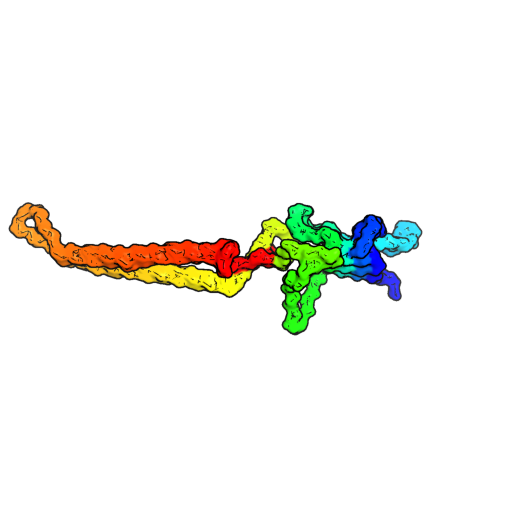 . LYS A 1 99 ? 6.501 1.879 -25.081 1.00 92.31 99 LYS A O 1
ATOM 752 N N . ALA A 1 100 ? 4.589 2.452 -24.041 1.00 92.56 100 ALA A N 1
ATOM 753 C CA . ALA A 1 100 ? 3.657 2.326 -25.155 1.00 92.56 100 ALA A CA 1
ATOM 754 C C . ALA A 1 100 ? 2.322 2.961 -24.732 1.00 92.56 100 ALA A C 1
ATOM 756 O O . ALA A 1 100 ? 2.118 3.223 -23.547 1.00 92.56 100 ALA A O 1
ATOM 757 N N . GLU A 1 101 ? 1.389 3.151 -25.664 1.00 90.88 101 GLU A N 1
ATOM 758 C CA . GLU A 1 101 ? 0.015 3.575 -25.336 1.00 90.88 101 GLU A CA 1
ATOM 759 C C . GLU A 1 101 ? -0.713 2.535 -24.466 1.00 90.88 101 GLU A C 1
ATOM 761 O O . GLU A 1 101 ? -1.453 2.868 -23.540 1.00 90.88 101 GLU A O 1
ATOM 766 N N . HIS A 1 102 ? -0.465 1.251 -24.733 1.00 92.75 102 HIS A N 1
ATOM 767 C CA . HIS A 1 102 ? -1.016 0.136 -23.975 1.00 92.75 102 HIS A CA 1
ATOM 768 C C . HIS A 1 102 ? 0.085 -0.862 -23.623 1.00 92.75 102 HIS A C 1
ATOM 770 O O . HIS A 1 102 ? 0.621 -1.547 -24.493 1.00 92.75 102 HIS A O 1
ATOM 776 N N . VAL A 1 103 ? 0.382 -0.989 -22.329 1.00 93.94 103 VAL A N 1
ATOM 777 C CA . VAL A 1 103 ? 1.308 -1.995 -21.796 1.00 93.94 103 VAL A CA 1
ATOM 778 C C . VAL A 1 103 ? 0.500 -3.031 -21.024 1.00 93.94 103 VAL A C 1
ATOM 780 O O . VAL A 1 103 ? -0.201 -2.703 -20.071 1.00 93.94 103 VAL A O 1
ATOM 783 N N . ARG A 1 104 ? 0.576 -4.297 -21.444 1.00 93.56 104 ARG A N 1
ATOM 784 C CA . ARG A 1 104 ? -0.070 -5.424 -20.758 1.00 93.56 104 ARG A CA 1
ATOM 785 C C . ARG A 1 104 ? 0.997 -6.425 -20.333 1.00 93.56 104 ARG A C 1
ATOM 787 O O . ARG A 1 104 ? 1.739 -6.918 -21.176 1.00 93.56 104 ARG A O 1
ATOM 794 N N . ILE A 1 105 ? 1.045 -6.743 -19.041 1.00 94.19 105 ILE A N 1
ATOM 795 C CA . ILE A 1 105 ? 1.900 -7.796 -18.480 1.00 94.19 105 ILE A CA 1
ATOM 796 C C . ILE A 1 105 ? 0.990 -8.982 -18.153 1.00 94.19 105 ILE A C 1
ATOM 798 O O . ILE A 1 105 ? 0.137 -8.880 -17.276 1.00 94.19 105 ILE A O 1
ATOM 802 N N . ILE A 1 106 ? 1.126 -10.085 -18.894 1.00 93.69 106 ILE A N 1
ATOM 803 C CA . ILE A 1 106 ? 0.217 -11.238 -18.810 1.00 93.69 106 ILE A CA 1
ATOM 804 C C . ILE A 1 106 ? 0.993 -12.459 -18.311 1.00 93.69 106 ILE A C 1
ATOM 806 O O . ILE A 1 106 ? 1.863 -12.972 -19.011 1.00 93.69 106 ILE A O 1
ATOM 810 N N . GLY A 1 107 ? 0.646 -12.945 -17.118 1.00 94.19 107 GLY A N 1
ATOM 811 C CA . GLY A 1 107 ? 1.085 -14.240 -16.592 1.00 94.19 107 GLY A CA 1
ATOM 812 C C . GLY A 1 107 ? -0.073 -15.235 -16.622 1.00 94.19 107 GLY A C 1
ATOM 813 O O . GLY A 1 107 ? -1.171 -14.901 -16.188 1.00 94.19 107 GLY A O 1
ATOM 814 N N . ARG A 1 108 ? 0.146 -16.450 -17.140 1.00 92.31 108 ARG A N 1
ATOM 815 C CA . ARG A 1 108 ? -0.902 -17.493 -17.181 1.00 92.31 108 ARG A CA 1
ATOM 816 C C . ARG A 1 108 ? -1.143 -18.175 -15.831 1.00 92.31 108 ARG A C 1
ATOM 818 O O . ARG A 1 108 ? -2.223 -18.705 -15.618 1.00 92.31 108 ARG A O 1
ATOM 825 N N . GLU A 1 109 ? -0.159 -18.143 -14.937 1.00 96.00 109 GLU A N 1
ATOM 826 C CA . GLU A 1 109 ? -0.230 -18.804 -13.626 1.00 96.00 109 GLU A CA 1
ATOM 827 C C . GLU A 1 109 ? 0.020 -17.824 -12.481 1.00 96.00 109 GLU A C 1
ATOM 829 O O . GLU A 1 109 ? -0.782 -17.716 -11.558 1.00 96.00 109 GLU A O 1
ATOM 834 N N . SER A 1 110 ? 1.130 -17.084 -12.527 1.00 92.81 110 SER A N 1
ATOM 835 C CA . SER A 1 110 ? 1.448 -16.094 -11.502 1.00 92.81 110 SER A CA 1
ATOM 836 C C . SER A 1 110 ? 2.278 -14.941 -12.057 1.00 92.81 110 SER A C 1
ATOM 838 O O . SER A 1 110 ? 2.996 -15.084 -13.047 1.00 92.81 110 SER A O 1
ATOM 840 N N . LEU A 1 111 ? 2.169 -13.791 -11.395 1.00 93.94 111 LEU A N 1
ATOM 841 C CA . LEU A 1 111 ? 3.001 -12.612 -11.599 1.00 93.94 111 LEU A CA 1
ATOM 842 C C . LEU A 1 111 ? 3.471 -12.141 -10.220 1.00 93.94 111 LEU A C 1
ATOM 844 O O . LEU A 1 111 ? 2.653 -11.953 -9.321 1.00 93.94 111 LEU A O 1
ATOM 848 N N . LYS A 1 112 ? 4.782 -11.972 -10.036 1.00 92.56 112 LYS A N 1
ATOM 849 C CA . LYS A 1 112 ? 5.371 -11.485 -8.782 1.00 92.56 112 LYS A CA 1
ATOM 850 C C . LYS A 1 112 ? 6.225 -10.258 -9.066 1.00 92.56 112 LYS A C 1
ATOM 852 O O . LYS A 1 112 ? 7.121 -10.318 -9.901 1.00 92.56 112 LYS A O 1
ATOM 857 N N . LEU A 1 113 ? 5.956 -9.175 -8.342 1.00 92.44 113 LEU A N 1
ATOM 858 C CA . LEU A 1 113 ? 6.780 -7.970 -8.314 1.00 92.44 113 LEU A CA 1
ATOM 859 C C . LEU A 1 113 ? 7.503 -7.947 -6.970 1.00 92.44 113 LEU A C 1
ATOM 861 O O . LEU A 1 113 ? 6.861 -7.922 -5.921 1.00 92.44 113 LEU A O 1
ATOM 865 N N . VAL A 1 114 ? 8.830 -8.030 -7.001 1.00 90.56 114 VAL A N 1
ATOM 866 C CA . VAL A 1 114 ? 9.665 -8.150 -5.802 1.00 90.56 114 VAL A CA 1
ATOM 867 C C . VAL A 1 114 ? 10.752 -7.091 -5.870 1.00 90.56 114 VAL A C 1
ATOM 869 O O . VAL A 1 114 ? 11.423 -6.962 -6.891 1.00 90.56 114 VAL A O 1
ATOM 872 N N . THR A 1 115 ? 10.928 -6.344 -4.784 1.00 88.75 115 THR A N 1
ATOM 873 C CA . THR A 1 115 ? 12.044 -5.411 -4.615 1.00 88.75 115 THR A CA 1
ATOM 874 C C . THR A 1 115 ? 13.017 -5.946 -3.564 1.00 88.75 115 THR A C 1
ATOM 876 O O . THR A 1 115 ? 12.635 -6.738 -2.703 1.00 88.75 115 THR A O 1
ATOM 879 N N . TYR A 1 116 ? 14.279 -5.511 -3.642 1.00 85.69 116 TYR A N 1
ATOM 880 C CA . TYR A 1 116 ? 15.330 -5.813 -2.659 1.00 85.69 116 TYR A CA 1
ATOM 881 C C . TYR A 1 116 ? 15.668 -7.314 -2.497 1.00 85.69 116 TYR A C 1
ATOM 883 O O . TYR A 1 116 ? 15.572 -7.881 -1.411 1.00 85.69 116 TYR A O 1
ATOM 891 N N . THR A 1 117 ? 16.086 -7.970 -3.586 1.00 85.94 117 THR A N 1
ATOM 892 C CA . THR A 1 117 ? 16.621 -9.349 -3.555 1.00 85.94 117 THR A CA 1
ATOM 893 C C . THR A 1 117 ? 18.118 -9.388 -3.255 1.00 85.94 117 THR A C 1
ATOM 895 O O . THR A 1 117 ? 18.567 -10.201 -2.449 1.00 85.94 117 THR A O 1
ATOM 898 N N . ASP A 1 118 ? 18.876 -8.480 -3.872 1.00 85.06 118 ASP A N 1
ATOM 899 C CA . ASP A 1 118 ? 20.333 -8.408 -3.794 1.00 85.06 118 ASP A CA 1
ATOM 900 C C . ASP A 1 118 ? 20.789 -7.160 -3.037 1.00 85.06 118 ASP A C 1
ATOM 902 O O . ASP A 1 118 ? 20.135 -6.117 -3.060 1.00 85.06 118 ASP A O 1
ATOM 906 N N . ARG A 1 119 ? 21.944 -7.254 -2.368 1.00 82.69 119 ARG A N 1
ATOM 907 C CA . ARG A 1 119 ? 22.522 -6.139 -1.594 1.00 82.69 119 ARG A CA 1
ATOM 908 C C . ARG A 1 119 ? 23.378 -5.193 -2.431 1.00 82.69 119 ARG A C 1
ATOM 910 O O . ARG A 1 119 ? 23.655 -4.082 -1.989 1.00 82.69 119 ARG A O 1
ATOM 917 N N . MET A 1 120 ? 23.805 -5.628 -3.612 1.00 84.62 120 MET A N 1
ATOM 918 C CA . MET A 1 120 ? 24.729 -4.898 -4.477 1.00 84.62 120 MET A CA 1
ATOM 919 C C . MET A 1 120 ? 23.994 -4.392 -5.716 1.00 84.62 120 MET A C 1
ATOM 921 O O . MET A 1 120 ? 23.193 -5.110 -6.308 1.00 84.62 120 MET A O 1
ATOM 925 N N . ASN A 1 121 ? 24.268 -3.154 -6.115 1.00 83.00 121 ASN A N 1
ATOM 926 C CA . ASN A 1 121 ? 23.763 -2.585 -7.360 1.00 83.00 121 ASN A CA 1
ATOM 927 C C . ASN A 1 121 ? 24.647 -2.977 -8.563 1.00 83.00 121 ASN A C 1
ATOM 929 O O . ASN A 1 121 ? 25.718 -3.568 -8.411 1.00 83.00 121 ASN A O 1
ATOM 933 N N . SER A 1 122 ? 24.233 -2.583 -9.772 1.00 78.50 122 SER A N 1
ATOM 934 C CA . SER A 1 122 ? 24.951 -2.874 -11.025 1.00 78.50 122 SER A CA 1
ATOM 935 C C . SER A 1 122 ? 26.361 -2.273 -11.130 1.00 78.50 122 SER A C 1
ATOM 937 O O . SER A 1 122 ? 27.108 -2.636 -12.035 1.00 78.50 122 SER A O 1
ATOM 939 N N . GLN A 1 123 ? 26.731 -1.362 -10.227 1.00 77.44 123 GLN A N 1
ATOM 940 C CA . GLN A 1 123 ? 28.050 -0.726 -10.157 1.00 77.44 123 GLN A CA 1
ATOM 941 C C . GLN A 1 123 ? 28.927 -1.293 -9.032 1.00 77.44 123 GLN A C 1
ATOM 943 O O . GLN A 1 123 ? 30.010 -0.770 -8.785 1.00 77.44 123 GLN A O 1
ATOM 948 N N . GLY A 1 124 ? 28.475 -2.341 -8.336 1.00 78.38 124 GLY A N 1
ATOM 949 C CA . GLY A 1 124 ? 29.208 -2.929 -7.213 1.00 78.38 124 GLY A CA 1
ATOM 950 C C . GLY A 1 124 ? 29.134 -2.112 -5.918 1.00 78.38 124 GLY A C 1
ATOM 951 O O . GLY A 1 124 ? 29.921 -2.347 -5.008 1.00 78.38 124 GLY A O 1
ATOM 952 N N . GLY A 1 125 ? 28.206 -1.158 -5.817 1.00 82.56 125 GLY A N 1
ATOM 953 C CA . GLY A 1 125 ? 27.916 -0.426 -4.583 1.00 82.56 125 GLY A CA 1
ATOM 954 C C . GLY A 1 125 ? 26.796 -1.079 -3.772 1.00 82.56 125 GLY A C 1
ATOM 955 O O . GLY A 1 125 ? 25.851 -1.628 -4.336 1.00 82.56 125 GLY A O 1
ATOM 956 N N . GLU A 1 126 ? 26.869 -0.979 -2.446 1.00 83.06 126 GLU A N 1
ATOM 957 C CA . GLU A 1 126 ? 25.828 -1.492 -1.548 1.00 83.06 126 GLU A CA 1
ATOM 958 C C . GLU A 1 126 ? 24.552 -0.629 -1.600 1.00 83.06 126 GLU A C 1
ATOM 960 O O . GLU A 1 126 ? 24.597 0.607 -1.570 1.00 83.06 126 GLU A O 1
ATOM 965 N N . ILE A 1 127 ? 23.388 -1.277 -1.657 1.00 81.12 127 ILE A N 1
ATOM 966 C CA . ILE A 1 127 ? 22.076 -0.626 -1.663 1.00 81.12 127 ILE A CA 1
ATOM 967 C C . ILE A 1 127 ? 21.707 -0.238 -0.226 1.00 81.12 127 ILE A C 1
ATOM 969 O O . ILE A 1 127 ? 21.191 -1.043 0.545 1.00 81.12 127 ILE A O 1
ATOM 973 N N . ARG A 1 128 ? 21.967 1.026 0.132 1.00 74.00 128 ARG A N 1
ATOM 974 C CA . ARG A 1 128 ? 21.691 1.579 1.475 1.00 74.00 128 ARG A CA 1
ATOM 975 C C . ARG A 1 128 ? 20.255 2.056 1.690 1.00 74.00 128 ARG A C 1
ATOM 977 O O . ARG A 1 128 ? 19.831 2.206 2.828 1.00 74.00 128 ARG A O 1
ATOM 984 N N . SER A 1 129 ? 19.533 2.331 0.610 1.00 69.19 129 SER A N 1
ATOM 985 C CA . SER A 1 129 ? 18.148 2.798 0.641 1.00 69.19 129 SER A CA 1
ATOM 986 C C . SER A 1 129 ? 17.344 2.023 -0.390 1.00 69.19 129 SER A C 1
ATOM 988 O O . SER A 1 129 ? 17.784 1.876 -1.534 1.00 69.19 129 SER A O 1
ATOM 990 N N . TRP A 1 130 ? 16.187 1.516 0.022 1.00 73.81 130 TRP A N 1
ATOM 991 C CA . TRP A 1 130 ? 15.257 0.784 -0.826 1.00 73.81 130 TRP A CA 1
ATOM 992 C C . TRP A 1 130 ? 13.863 1.396 -0.697 1.00 73.81 130 TRP A C 1
ATOM 994 O O . TRP A 1 130 ? 13.414 1.716 0.404 1.00 73.81 130 TRP A O 1
ATOM 1004 N N . SER A 1 131 ? 13.189 1.550 -1.835 1.00 75.19 131 SER A N 1
ATOM 1005 C CA . SER A 1 131 ? 11.750 1.813 -1.888 1.00 75.19 131 SER A CA 1
ATOM 1006 C C . SER A 1 131 ? 11.017 0.508 -2.210 1.00 75.19 131 SER A C 1
ATOM 1008 O O . SER A 1 131 ? 11.619 -0.469 -2.677 1.00 75.19 131 SER A O 1
ATOM 1010 N N . GLY A 1 132 ? 9.728 0.458 -1.888 1.00 86.12 132 GLY A N 1
ATOM 1011 C CA . GLY A 1 132 ? 8.861 -0.643 -2.289 1.00 86.12 132 GLY A CA 1
ATOM 1012 C C . GLY A 1 132 ? 8.385 -0.470 -3.723 1.00 86.12 132 GLY A C 1
ATOM 1013 O O . GLY A 1 132 ? 9.141 -0.083 -4.610 1.00 86.12 132 GLY A O 1
ATOM 1014 N N . ILE A 1 133 ? 7.115 -0.791 -3.940 1.00 91.06 133 ILE A N 1
ATOM 1015 C CA . ILE A 1 133 ? 6.443 -0.612 -5.224 1.00 91.06 133 ILE A CA 1
ATOM 1016 C C . ILE A 1 133 ? 5.600 0.660 -5.154 1.00 91.06 133 ILE A C 1
ATOM 1018 O O . ILE A 1 133 ? 4.745 0.793 -4.275 1.00 91.06 133 ILE A O 1
ATOM 1022 N N . GLU A 1 134 ? 5.822 1.566 -6.097 1.00 89.12 134 GLU A N 1
ATOM 1023 C CA . GLU A 1 134 ? 5.055 2.800 -6.257 1.00 89.12 134 GLU A CA 1
ATOM 1024 C C . GLU A 1 134 ? 4.164 2.671 -7.496 1.00 89.12 134 GLU A C 1
ATOM 1026 O O . GLU A 1 134 ? 4.636 2.370 -8.593 1.00 89.12 134 GLU A O 1
ATOM 1031 N N . LEU A 1 135 ? 2.858 2.843 -7.304 1.00 91.06 135 LEU A N 1
ATOM 1032 C CA . LEU A 1 135 ? 1.851 2.812 -8.360 1.00 91.06 135 LEU A CA 1
ATOM 1033 C C . LEU A 1 135 ? 1.355 4.244 -8.579 1.00 91.06 135 LEU A C 1
ATOM 1035 O O . LEU A 1 135 ? 0.602 4.755 -7.759 1.00 91.06 135 LEU A O 1
ATOM 1039 N N . MET A 1 136 ? 1.811 4.892 -9.653 1.00 89.50 136 MET A N 1
ATOM 1040 C CA . MET A 1 136 ? 1.531 6.307 -9.921 1.00 89.50 136 MET A CA 1
ATOM 1041 C C . MET A 1 136 ? 0.554 6.497 -11.083 1.00 89.50 136 MET A C 1
ATOM 1043 O O . MET A 1 136 ? 0.830 6.105 -12.218 1.00 89.50 136 MET A O 1
ATOM 1047 N N . ALA A 1 137 ? -0.556 7.173 -10.813 1.00 88.69 137 ALA A N 1
ATOM 1048 C CA . ALA A 1 137 ? -1.457 7.742 -11.796 1.00 88.69 137 ALA A CA 1
ATOM 1049 C C . ALA A 1 137 ? -1.033 9.176 -12.153 1.00 88.69 137 ALA A C 1
ATOM 1051 O O . ALA A 1 137 ? -0.535 9.928 -11.314 1.00 88.69 137 ALA A O 1
ATOM 1052 N N . ASN A 1 138 ? -1.237 9.556 -13.419 1.00 88.00 138 ASN A N 1
ATOM 1053 C CA . ASN A 1 138 ? -1.003 10.912 -13.939 1.00 88.00 138 ASN A CA 1
ATOM 1054 C C . ASN A 1 138 ? 0.412 11.481 -13.699 1.00 88.00 138 ASN A C 1
ATOM 1056 O O . ASN A 1 138 ? 0.596 12.696 -13.693 1.00 88.00 138 ASN A O 1
ATOM 1060 N N . ASN A 1 139 ? 1.413 10.615 -13.506 1.00 85.62 139 ASN A N 1
ATOM 1061 C CA . ASN A 1 139 ? 2.785 11.028 -13.200 1.00 85.62 139 ASN A CA 1
ATOM 1062 C C . ASN A 1 139 ? 2.883 11.984 -11.987 1.00 85.62 139 ASN A C 1
ATOM 1064 O O . ASN A 1 139 ? 3.756 12.852 -11.950 1.00 85.62 139 ASN A O 1
ATOM 1068 N N . ASP A 1 140 ? 1.956 11.855 -11.031 1.00 84.56 140 ASP A N 1
ATOM 1069 C CA . ASP A 1 140 ? 1.877 12.695 -9.838 1.00 84.56 140 ASP A CA 1
ATOM 1070 C C . ASP A 1 140 ? 2.410 11.955 -8.606 1.00 84.56 140 ASP A C 1
ATOM 1072 O O . ASP A 1 140 ? 1.927 10.881 -8.247 1.00 84.56 140 ASP A O 1
ATOM 1076 N N . GLU A 1 141 ? 3.406 12.548 -7.953 1.00 81.56 141 GLU A N 1
ATOM 1077 C CA . GLU A 1 141 ? 4.071 11.987 -6.773 1.00 81.56 141 GLU A CA 1
ATOM 1078 C C . GLU A 1 141 ? 3.490 12.516 -5.456 1.00 81.56 141 GLU A C 1
ATOM 1080 O O . GLU A 1 141 ? 3.635 11.862 -4.421 1.00 81.56 141 GLU A O 1
ATOM 1085 N N . ASP A 1 142 ? 2.820 13.675 -5.467 1.00 82.69 142 ASP A N 1
ATOM 1086 C CA . ASP A 1 142 ? 2.367 14.327 -4.232 1.00 82.69 142 ASP A CA 1
ATOM 1087 C C . ASP A 1 142 ? 1.217 13.551 -3.572 1.00 82.69 142 ASP A C 1
ATOM 1089 O O . ASP A 1 142 ? 1.067 13.558 -2.349 1.00 82.69 142 ASP A O 1
ATOM 1093 N N . GLY A 1 143 ? 0.401 12.870 -4.381 1.00 82.81 143 GLY A N 1
ATOM 1094 C CA . GLY A 1 143 ? -0.775 12.124 -3.935 1.00 82.81 143 GLY A CA 1
ATOM 1095 C C . GLY A 1 143 ? -0.502 10.707 -3.424 1.00 82.81 143 GLY A C 1
ATOM 1096 O O . GLY A 1 143 ? -1.455 10.008 -3.090 1.00 82.81 143 GLY A O 1
ATOM 1097 N N . LEU A 1 144 ? 0.754 10.247 -3.379 1.00 87.88 144 LEU A N 1
ATOM 1098 C CA . LEU A 1 144 ? 1.077 8.853 -3.057 1.00 87.88 144 LEU A CA 1
ATOM 1099 C C . LEU A 1 144 ? 0.743 8.489 -1.602 1.00 87.88 144 LEU A C 1
ATOM 1101 O O . LEU A 1 144 ? 1.404 8.915 -0.652 1.00 87.88 144 LEU A O 1
ATOM 1105 N N . GLN A 1 145 ? -0.234 7.600 -1.432 1.00 90.50 145 GLN A N 1
ATOM 1106 C CA . GLN A 1 145 ? -0.665 7.061 -0.146 1.00 90.50 145 GLN A CA 1
ATOM 1107 C C . GLN A 1 145 ? -0.206 5.610 0.039 1.00 90.50 145 GLN A C 1
ATOM 1109 O O . GLN A 1 145 ? -0.150 4.836 -0.915 1.00 90.50 145 GLN A O 1
ATOM 1114 N N . PRO A 1 146 ? 0.122 5.184 1.266 1.00 92.31 146 PRO A N 1
ATOM 1115 C CA . PRO A 1 146 ? 0.528 3.810 1.516 1.00 92.31 146 PRO A CA 1
ATOM 1116 C C . PRO A 1 146 ? -0.657 2.839 1.388 1.00 92.31 146 PRO A C 1
ATOM 1118 O O . PRO A 1 146 ? -1.735 3.075 1.932 1.00 92.31 146 PRO A O 1
ATOM 1121 N N . ILE A 1 147 ? -0.446 1.703 0.714 1.00 94.56 147 ILE A N 1
ATOM 1122 C CA . ILE A 1 147 ? -1.507 0.711 0.469 1.00 94.56 147 ILE A CA 1
ATOM 1123 C C . ILE A 1 147 ? -1.898 0.020 1.790 1.00 94.56 147 ILE A C 1
ATOM 1125 O O . ILE A 1 147 ? -1.006 -0.488 2.483 1.00 94.56 147 ILE A O 1
ATOM 1129 N N . PRO A 1 148 ? -3.194 -0.076 2.147 1.00 94.25 148 PRO A N 1
ATOM 1130 C CA . PRO A 1 148 ? -3.635 -0.813 3.328 1.00 94.25 148 PRO A CA 1
ATOM 1131 C C . PRO A 1 148 ? -3.251 -2.299 3.281 1.00 94.25 148 PRO A C 1
ATOM 1133 O O . PRO A 1 148 ? -3.435 -2.992 2.281 1.00 94.25 148 PRO A O 1
ATOM 1136 N N . ARG A 1 149 ? -2.753 -2.825 4.400 1.00 94.25 149 ARG A N 1
ATOM 1137 C CA . ARG A 1 149 ? -2.504 -4.253 4.618 1.00 94.25 149 ARG A CA 1
ATOM 1138 C C . ARG A 1 149 ? -3.802 -4.912 5.070 1.00 94.25 149 ARG A C 1
ATOM 1140 O O . ARG A 1 149 ? -4.221 -4.710 6.209 1.00 94.25 149 ARG A O 1
ATOM 1147 N N . GLY A 1 150 ? -4.407 -5.714 4.192 1.00 94.25 150 GLY A N 1
ATOM 1148 C CA . GLY A 1 150 ? -5.736 -6.309 4.392 1.00 94.25 150 GLY A CA 1
ATOM 1149 C C . GLY A 1 150 ? -5.937 -6.969 5.759 1.00 94.25 150 GLY A C 1
ATOM 1150 O O . GLY A 1 150 ? -6.872 -6.616 6.474 1.00 94.25 150 GLY A O 1
ATOM 1151 N N . ASP A 1 151 ? -5.021 -7.845 6.177 1.00 95.69 151 ASP A N 1
ATOM 1152 C CA . ASP A 1 151 ? -5.134 -8.549 7.463 1.00 95.69 151 ASP A CA 1
ATOM 1153 C C . ASP A 1 151 ? -5.047 -7.603 8.670 1.00 95.69 151 ASP A C 1
ATOM 1155 O O . ASP A 1 151 ? -5.815 -7.728 9.628 1.00 95.69 151 ASP A O 1
ATOM 1159 N N . ASN A 1 152 ? -4.145 -6.616 8.620 1.00 95.31 152 ASN A N 1
ATOM 1160 C CA . ASN A 1 152 ? -3.995 -5.627 9.690 1.00 95.31 152 ASN A CA 1
ATOM 1161 C C . ASN A 1 152 ? -5.210 -4.700 9.764 1.00 95.31 152 ASN A C 1
ATOM 1163 O O . ASN A 1 152 ? -5.675 -4.393 10.862 1.00 95.31 152 ASN A O 1
ATOM 1167 N N . LEU A 1 153 ? -5.744 -4.287 8.612 1.00 95.12 153 LEU A N 1
ATOM 1168 C CA . LEU A 1 153 ? -6.966 -3.494 8.528 1.00 95.12 153 LEU A CA 1
ATOM 1169 C C . LEU A 1 153 ? -8.154 -4.267 9.112 1.00 95.12 153 LEU A C 1
ATOM 1171 O O . LEU A 1 153 ? -8.844 -3.752 9.989 1.00 95.12 153 LEU A O 1
ATOM 1175 N N . ALA A 1 154 ? -8.357 -5.518 8.691 1.00 96.38 154 ALA A N 1
ATOM 1176 C CA . ALA A 1 154 ? -9.438 -6.368 9.185 1.00 96.38 154 ALA A CA 1
ATOM 1177 C C . ALA A 1 154 ? -9.331 -6.610 10.700 1.00 96.38 154 ALA A C 1
ATOM 1179 O O . ALA A 1 154 ? -10.325 -6.512 11.425 1.00 96.38 154 ALA A O 1
ATOM 1180 N N . LEU A 1 155 ? -8.120 -6.869 11.204 1.00 95.44 155 LEU A N 1
ATOM 1181 C CA . LEU A 1 155 ? -7.862 -6.996 12.638 1.00 95.44 155 LEU A CA 1
ATOM 1182 C C . LEU A 1 155 ? -8.156 -5.688 13.386 1.00 95.44 155 LEU A C 1
ATOM 1184 O O . LEU A 1 155 ? -8.727 -5.719 14.480 1.00 95.44 155 LEU A O 1
ATOM 1188 N N . GLY A 1 156 ? -7.781 -4.549 12.802 1.00 94.88 156 GLY A N 1
ATOM 1189 C CA . GLY A 1 156 ? -8.043 -3.227 13.353 1.00 94.88 156 GLY A CA 1
ATOM 1190 C C . GLY A 1 156 ? -9.544 -2.946 13.469 1.00 94.88 156 GLY A C 1
ATOM 1191 O O . GLY A 1 156 ? -10.039 -2.653 14.558 1.00 94.88 156 GLY A O 1
ATOM 1192 N N . LEU A 1 157 ? -10.288 -3.129 12.377 1.00 95.69 157 LEU A N 1
ATOM 1193 C CA . LEU A 1 157 ? -11.743 -2.954 12.341 1.00 95.69 157 LEU A CA 1
ATOM 1194 C C . LEU A 1 157 ? -12.456 -3.886 13.327 1.00 95.69 157 LEU A C 1
ATOM 1196 O O . LEU A 1 157 ? -13.339 -3.448 14.063 1.00 95.69 157 LEU A O 1
ATOM 1200 N N . ARG A 1 158 ? -12.023 -5.150 13.429 1.00 96.25 158 ARG A N 1
ATOM 1201 C CA . ARG A 1 158 ? -12.567 -6.101 14.409 1.00 96.25 158 ARG A CA 1
ATOM 1202 C C . ARG A 1 158 ? -12.348 -5.629 15.845 1.00 96.25 158 ARG A C 1
ATOM 1204 O O . ARG A 1 158 ? -13.272 -5.672 16.652 1.00 96.25 158 ARG A O 1
ATOM 1211 N N . LYS A 1 159 ? -11.142 -5.157 16.180 1.00 94.50 159 LYS A N 1
ATOM 1212 C CA . LYS A 1 159 ? -10.847 -4.620 17.520 1.00 94.50 159 LYS A CA 1
ATOM 1213 C C . LYS A 1 159 ? -11.673 -3.376 17.832 1.00 94.50 159 LYS A C 1
ATOM 1215 O O . LYS A 1 159 ? -12.134 -3.231 18.963 1.00 94.50 159 LYS A O 1
ATOM 1220 N N . LEU A 1 160 ? -11.883 -2.508 16.845 1.00 94.19 160 LEU A N 1
ATOM 1221 C CA . LEU A 1 160 ? -12.743 -1.339 16.993 1.00 94.19 160 LEU A CA 1
ATOM 1222 C C . LEU A 1 160 ? -14.193 -1.763 17.262 1.00 94.19 160 LEU A C 1
ATOM 1224 O O . LEU A 1 160 ? -14.775 -1.296 18.236 1.00 94.19 160 LEU A O 1
ATOM 1228 N N . SER A 1 161 ? -14.729 -2.714 16.491 1.00 96.00 161 SER A N 1
ATOM 1229 C CA . SER A 1 161 ? -16.072 -3.273 16.705 1.00 96.00 161 SER A CA 1
ATOM 1230 C C . SER A 1 161 ? -16.246 -3.841 18.116 1.00 96.00 161 SER A C 1
ATOM 1232 O O . SER A 1 161 ? -17.231 -3.541 18.783 1.00 96.00 161 SER A O 1
ATOM 1234 N N . VAL A 1 162 ? -15.266 -4.604 18.614 1.00 95.06 162 VAL A N 1
ATOM 1235 C CA . VAL A 1 162 ? -15.292 -5.151 19.983 1.00 95.06 162 VAL A CA 1
ATOM 1236 C C . VAL A 1 162 ? -15.263 -4.042 21.038 1.00 95.06 162 VAL A C 1
ATOM 1238 O O . VAL A 1 162 ? -15.914 -4.157 22.075 1.00 95.06 162 VAL A O 1
ATOM 1241 N N . ASN A 1 163 ? -14.520 -2.957 20.811 1.00 93.56 163 ASN A N 1
ATOM 1242 C CA . ASN A 1 163 ? -14.507 -1.824 21.739 1.00 93.56 163 ASN A CA 1
ATOM 1243 C C . ASN A 1 163 ? -15.857 -1.090 21.763 1.00 93.56 163 ASN A C 1
ATOM 1245 O O . ASN A 1 163 ? -16.313 -0.717 22.842 1.00 93.56 163 ASN A O 1
ATOM 1249 N N . VAL A 1 164 ? -16.511 -0.933 20.607 1.00 94.81 164 VAL A N 1
ATOM 1250 C CA . VAL A 1 164 ? -17.864 -0.358 20.510 1.00 94.81 164 VAL A CA 1
ATOM 1251 C C . VAL A 1 164 ? -18.887 -1.251 21.216 1.00 94.81 164 VAL A C 1
ATOM 1253 O O . VAL A 1 164 ? -19.681 -0.760 22.014 1.00 94.81 164 VAL A O 1
ATOM 1256 N N . GLU A 1 165 ? -18.823 -2.568 21.013 1.00 95.25 165 GLU A N 1
ATOM 1257 C CA . GLU A 1 165 ? -19.692 -3.530 21.699 1.00 95.25 165 GLU A CA 1
ATOM 1258 C C . GLU A 1 165 ? -19.513 -3.476 23.226 1.00 95.25 165 GLU A C 1
ATOM 1260 O O . GLU A 1 165 ? -20.488 -3.453 23.979 1.00 95.25 165 GLU A O 1
ATOM 1265 N N . LYS A 1 166 ? -18.264 -3.403 23.706 1.00 94.00 166 LYS A N 1
ATOM 1266 C CA . LYS A 1 166 ? -17.975 -3.249 25.139 1.00 94.00 166 LYS A CA 1
ATOM 1267 C C . LYS A 1 166 ? -18.537 -1.945 25.697 1.00 94.00 166 LYS A C 1
ATOM 1269 O O . LYS A 1 166 ? -19.062 -1.954 26.807 1.00 94.00 166 LYS A O 1
ATOM 1274 N N . LEU A 1 167 ? -18.452 -0.846 24.946 1.00 92.94 167 LEU A N 1
ATOM 1275 C CA . LEU A 1 167 ? -19.029 0.432 25.356 1.00 92.94 167 LEU A CA 1
ATOM 1276 C C . LEU A 1 167 ? -20.556 0.332 25.492 1.00 92.94 167 LEU A C 1
ATOM 1278 O O . LEU A 1 167 ? -21.099 0.751 26.512 1.00 92.94 167 LEU A O 1
ATOM 1282 N N . ALA A 1 168 ? -21.231 -0.286 24.518 1.00 94.19 168 ALA A N 1
ATOM 1283 C CA . ALA A 1 168 ? -22.675 -0.512 24.565 1.00 94.19 168 ALA A CA 1
ATOM 1284 C C . ALA A 1 168 ? -23.085 -1.370 25.777 1.00 94.19 168 ALA A C 1
ATOM 1286 O O . ALA A 1 168 ? -24.033 -1.030 26.480 1.00 94.19 168 ALA A O 1
ATOM 1287 N N . LYS A 1 169 ? -22.325 -2.431 26.082 1.00 92.94 169 LYS A N 1
ATOM 1288 C CA . LYS A 1 169 ? -22.546 -3.278 27.268 1.00 92.94 169 LYS A CA 1
ATOM 1289 C C . LYS A 1 169 ? -22.387 -2.511 28.582 1.00 92.94 169 LYS A C 1
ATOM 1291 O O . LYS A 1 169 ? -23.197 -2.691 29.486 1.00 92.94 169 LYS A O 1
ATOM 1296 N N . ILE A 1 170 ? -21.376 -1.645 28.690 1.00 92.81 170 ILE A N 1
ATOM 1297 C CA . ILE A 1 170 ? -21.186 -0.803 29.882 1.00 92.81 170 ILE A CA 1
ATOM 1298 C C . ILE A 1 170 ? -22.359 0.161 30.058 1.00 92.81 170 ILE A C 1
ATOM 1300 O O . ILE A 1 170 ? -22.867 0.301 31.169 1.00 92.81 170 ILE A O 1
ATOM 1304 N N . LEU A 1 171 ? -22.793 0.811 28.975 1.00 92.44 171 LEU A N 1
ATOM 1305 C CA . LEU A 1 171 ? -23.920 1.737 29.023 1.00 92.44 171 LEU A CA 1
ATOM 1306 C C . LEU A 1 171 ? -25.215 1.017 29.411 1.00 92.44 171 LEU A C 1
ATOM 1308 O O . LEU A 1 171 ? -25.924 1.486 30.294 1.00 92.44 171 LEU A O 1
ATOM 1312 N N . SER A 1 172 ? -25.484 -0.146 28.812 1.00 92.31 172 SER A N 1
ATOM 1313 C CA . SER A 1 172 ? -26.639 -0.979 29.161 1.00 92.31 172 SER A CA 1
ATOM 1314 C C . SER A 1 172 ? -26.630 -1.366 30.642 1.00 92.31 172 SER A C 1
ATOM 1316 O O . SER A 1 172 ? -27.642 -1.203 31.314 1.00 92.31 172 SER A O 1
ATOM 1318 N N . GLY A 1 173 ? -25.485 -1.817 31.170 1.00 90.19 173 GLY A N 1
ATOM 1319 C CA . GLY A 1 173 ? -25.361 -2.156 32.590 1.00 90.19 173 GLY A CA 1
ATOM 1320 C C . GLY A 1 173 ? -25.543 -0.945 33.510 1.00 90.19 173 GLY A C 1
ATOM 1321 O O . GLY A 1 173 ? -26.165 -1.056 34.559 1.00 90.19 173 GLY A O 1
ATOM 1322 N N . PHE A 1 174 ? -25.056 0.235 33.112 1.00 90.38 174 PHE A N 1
ATOM 1323 C CA . PHE A 1 174 ? -25.297 1.470 33.862 1.00 90.38 174 PHE A CA 1
ATOM 1324 C C . PHE A 1 174 ? -26.786 1.844 33.908 1.00 90.38 174 PHE A C 1
ATOM 1326 O O . PHE A 1 174 ? -27.287 2.182 34.978 1.00 90.38 174 PHE A O 1
ATOM 1333 N N . ILE A 1 175 ? -27.491 1.752 32.774 1.00 90.94 175 ILE A N 1
ATOM 1334 C CA . ILE A 1 175 ? -28.936 2.012 32.697 1.00 90.94 175 ILE A CA 1
ATOM 1335 C C . ILE A 1 175 ? -29.704 1.049 33.610 1.00 90.94 175 ILE A C 1
ATOM 1337 O O . ILE A 1 175 ? -30.592 1.490 34.331 1.00 90.94 175 ILE A O 1
ATOM 1341 N N . GLU A 1 176 ? -29.332 -0.232 33.635 1.00 89.81 176 GLU A N 1
ATOM 1342 C CA . GLU A 1 176 ? -29.939 -1.235 34.518 1.00 89.81 176 GLU A CA 1
ATOM 1343 C C . GLU A 1 176 ? -29.745 -0.884 36.004 1.00 89.81 176 GLU A C 1
ATOM 1345 O O . GLU A 1 176 ? -30.716 -0.833 36.759 1.00 89.81 176 GLU A O 1
ATOM 1350 N N . TYR A 1 177 ? -28.518 -0.545 36.426 1.00 87.25 177 TYR A N 1
ATOM 1351 C CA . TYR A 1 177 ? -28.251 -0.133 37.813 1.00 87.25 177 TYR A CA 1
ATOM 1352 C C . TYR A 1 177 ? -28.990 1.150 38.205 1.00 87.25 177 TYR A C 1
ATOM 1354 O O . TYR A 1 177 ? -29.442 1.274 39.344 1.00 87.25 177 TYR A O 1
ATOM 1362 N N . GLN A 1 178 ? -29.126 2.099 37.276 1.00 87.38 178 GLN A N 1
ATOM 1363 C CA . GLN A 1 178 ? -29.893 3.318 37.507 1.00 87.38 178 GLN A CA 1
ATOM 1364 C C . GLN A 1 178 ? -31.401 3.040 37.575 1.00 87.38 178 GLN A C 1
ATOM 1366 O O . GLN A 1 178 ? -32.086 3.651 38.390 1.00 87.38 178 GLN A O 1
ATOM 1371 N N . GLY A 1 179 ? -31.911 2.117 36.755 1.00 85.75 179 GLY A N 1
ATOM 1372 C CA . GLY A 1 179 ? -33.314 1.706 36.746 1.00 85.75 179 GLY A CA 1
ATOM 1373 C C . GLY A 1 179 ? -33.761 1.147 38.094 1.00 85.75 179 GLY A C 1
ATOM 1374 O O . GLY A 1 179 ? -34.745 1.632 38.642 1.00 85.75 179 GLY A O 1
ATOM 1375 N N . VAL A 1 180 ? -32.978 0.228 38.673 1.00 86.19 180 VAL A N 1
ATOM 1376 C CA . VAL A 1 180 ? -33.250 -0.345 40.008 1.00 86.19 180 VAL A CA 1
ATOM 1377 C C . VAL A 1 180 ? -33.284 0.739 41.087 1.00 86.19 180 VAL A C 1
ATOM 1379 O O . VAL A 1 180 ? -34.160 0.741 41.946 1.00 86.19 180 VAL A O 1
ATOM 1382 N N . TYR A 1 181 ? -32.352 1.694 41.052 1.00 87.06 181 TYR A N 1
ATOM 1383 C CA . TYR A 1 181 ? -32.373 2.807 42.001 1.00 87.06 181 TYR A CA 1
ATOM 1384 C C . TYR A 1 181 ? -33.606 3.699 41.819 1.00 87.06 181 TYR A C 1
ATOM 1386 O O . TYR A 1 181 ? -34.256 4.060 42.797 1.00 87.06 181 TYR A O 1
ATOM 1394 N N . ASN A 1 182 ? -33.948 4.036 40.574 1.00 84.56 182 ASN A N 1
ATOM 1395 C CA . ASN A 1 182 ? -35.107 4.868 40.271 1.00 84.56 182 ASN A CA 1
ATOM 1396 C C . ASN A 1 182 ? -36.426 4.200 40.696 1.00 84.56 182 ASN A C 1
ATOM 1398 O O . ASN A 1 182 ? -37.315 4.904 41.160 1.00 84.56 182 ASN A O 1
ATOM 1402 N N . GLU A 1 183 ? -36.548 2.876 40.578 1.00 82.50 183 GLU A N 1
ATOM 1403 C CA . GLU A 1 183 ? -37.698 2.098 41.067 1.00 82.50 183 GLU A CA 1
ATOM 1404 C C . GLU A 1 183 ? -37.837 2.212 42.591 1.00 82.50 183 GLU A C 1
ATOM 1406 O O . GLU A 1 183 ? -38.890 2.605 43.088 1.00 82.50 183 GLU A O 1
ATOM 1411 N N . GLN A 1 184 ? -36.738 2.007 43.328 1.00 83.38 184 GLN A N 1
ATOM 1412 C CA . GLN A 1 184 ? -36.715 2.172 44.787 1.00 83.38 184 GLN A CA 1
ATOM 1413 C C . GLN A 1 184 ? -37.057 3.606 45.224 1.00 83.38 184 GLN A C 1
ATOM 1415 O O . GLN A 1 184 ? -37.658 3.805 46.276 1.00 83.38 184 GLN A O 1
ATOM 1420 N N . VAL A 1 185 ? -36.697 4.615 44.423 1.00 84.44 185 VAL A N 1
ATOM 1421 C CA . VAL A 1 185 ? -37.097 6.011 44.657 1.00 84.44 185 VAL A CA 1
ATOM 1422 C C . VAL A 1 185 ? -38.563 6.257 44.287 1.00 84.44 185 VAL A C 1
ATOM 1424 O O . VAL A 1 185 ? -39.231 7.029 44.965 1.00 84.44 185 VAL A O 1
ATOM 1427 N N . ALA A 1 186 ? -39.096 5.632 43.241 1.00 77.25 186 ALA A N 1
ATOM 1428 C CA . ALA A 1 186 ? -40.484 5.828 42.824 1.00 77.25 186 ALA A CA 1
ATOM 1429 C C . ALA A 1 186 ? -41.488 5.252 43.836 1.00 77.25 186 ALA A C 1
ATOM 1431 O O . ALA A 1 186 ? -42.536 5.851 44.067 1.00 77.25 186 ALA A O 1
ATOM 1432 N N . GLU A 1 187 ? -41.154 4.122 44.459 1.00 75.69 187 GLU A N 1
ATOM 1433 C CA . GLU A 1 187 ? -41.998 3.457 45.459 1.00 75.69 187 GLU A CA 1
ATOM 1434 C C . GLU A 1 187 ? -41.858 4.050 46.870 1.00 75.69 187 GLU A C 1
ATOM 1436 O O . GLU A 1 187 ? -42.572 3.646 47.790 1.00 75.69 187 GLU A O 1
ATOM 1441 N N . HIS A 1 188 ? -40.953 5.013 47.072 1.00 76.62 188 HIS A N 1
ATOM 1442 C CA . HIS A 1 188 ? -40.701 5.540 48.408 1.00 76.62 188 HIS A CA 1
ATOM 1443 C C . HIS A 1 188 ? -41.739 6.568 48.845 1.00 76.62 188 HIS A C 1
ATOM 1445 O O . HIS A 1 188 ? -42.143 7.463 48.102 1.00 76.62 188 HIS A O 1
ATOM 1451 N N . THR A 1 189 ? -42.113 6.479 50.119 1.00 68.38 189 THR A N 1
ATOM 1452 C CA . THR A 1 189 ? -43.027 7.423 50.759 1.00 68.38 189 THR A CA 1
ATOM 1453 C C . THR A 1 189 ? -42.528 7.775 52.152 1.00 68.38 189 THR A C 1
ATOM 1455 O O . THR A 1 189 ? -42.164 6.888 52.921 1.00 68.38 189 THR A O 1
ATOM 1458 N N . HIS A 1 190 ? -42.574 9.058 52.508 1.00 67.06 190 HIS A N 1
ATOM 1459 C CA . HIS A 1 190 ? -42.333 9.525 53.871 1.00 67.06 190 HIS A CA 1
ATOM 1460 C C . HIS A 1 190 ? -43.666 9.821 54.559 1.00 67.06 190 HIS A C 1
ATOM 1462 O O . HIS A 1 190 ? -44.363 10.762 54.186 1.00 67.06 190 HIS A O 1
ATOM 1468 N N . ILE A 1 191 ? -44.018 9.048 55.586 1.00 63.00 191 ILE A N 1
ATOM 1469 C CA . ILE A 1 191 ? -45.193 9.331 56.418 1.00 63.00 191 ILE A CA 1
ATOM 1470 C C . ILE A 1 191 ? -44.715 10.104 57.651 1.00 63.00 191 ILE A C 1
ATOM 1472 O O . ILE A 1 191 ? -44.122 9.531 58.563 1.00 63.00 191 ILE A O 1
ATOM 1476 N N . ALA A 1 192 ? -44.932 11.422 57.673 1.00 63.12 192 ALA A N 1
ATOM 1477 C CA . ALA A 1 192 ? -44.565 12.264 58.812 1.00 63.12 192 ALA A CA 1
ATOM 1478 C C . ALA A 1 192 ? -45.717 12.338 59.836 1.00 63.12 192 ALA A C 1
ATOM 1480 O O . ALA A 1 192 ? -46.809 12.774 59.474 1.00 63.12 192 ALA A O 1
ATOM 1481 N N . PRO A 1 193 ? -45.499 11.990 61.120 1.00 64.25 193 PRO A N 1
ATOM 1482 C CA . PRO A 1 193 ? -46.567 12.004 62.121 1.00 64.25 193 PRO A CA 1
ATOM 1483 C C . PRO A 1 193 ? -46.917 13.398 62.685 1.00 64.25 193 PRO A C 1
ATOM 1485 O O . PRO A 1 193 ? -47.896 13.505 63.417 1.00 64.25 193 PRO A O 1
ATOM 1488 N N . PHE A 1 194 ? -46.167 14.477 62.390 1.00 54.66 194 PHE A N 1
ATOM 1489 C CA . PHE A 1 194 ? -46.445 15.805 62.972 1.00 54.66 194 PHE A CA 1
ATOM 1490 C C . PHE A 1 194 ? -45.877 16.988 62.143 1.00 54.66 194 PHE A C 1
ATOM 1492 O O . PHE A 1 194 ? -44.667 17.088 61.941 1.00 54.66 194 PHE A O 1
ATOM 1499 N N . PHE A 1 195 ? -46.749 17.911 61.704 1.00 60.22 195 PHE A N 1
ATOM 1500 C CA . PHE A 1 195 ? -46.445 19.273 61.197 1.00 60.22 195 PHE A CA 1
ATOM 1501 C C . PHE A 1 195 ? -45.338 19.430 60.124 1.00 60.22 195 PHE A C 1
ATOM 1503 O O . PHE A 1 195 ? -44.522 20.345 60.217 1.00 60.22 195 PHE A O 1
ATOM 1510 N N . ALA A 1 196 ? -45.314 18.588 59.083 1.00 58.34 196 ALA A N 1
ATOM 1511 C CA . ALA A 1 196 ? -44.500 18.805 57.868 1.00 58.34 196 ALA A CA 1
ATOM 1512 C C . ALA A 1 196 ? -42.989 19.060 58.102 1.00 58.34 196 ALA A C 1
ATOM 1514 O O . ALA A 1 196 ? -42.321 19.696 57.285 1.00 58.34 196 ALA A O 1
ATOM 1515 N N . LYS A 1 197 ? -42.430 18.571 59.217 1.00 57.53 197 LYS A N 1
ATOM 1516 C CA . LYS A 1 197 ? -40.989 18.645 59.484 1.00 57.53 197 LYS A CA 1
ATOM 1517 C C . LYS A 1 197 ? -40.240 17.591 58.653 1.00 57.53 197 LYS A C 1
ATOM 1519 O O . LYS A 1 197 ? -40.790 16.507 58.444 1.00 57.53 197 LYS A O 1
ATOM 1524 N N . PRO A 1 198 ? -38.995 17.862 58.210 1.00 57.72 198 PRO A N 1
ATOM 1525 C CA . PRO A 1 198 ? -38.171 16.869 57.524 1.00 57.72 198 PRO A CA 1
ATOM 1526 C C . PRO A 1 198 ? -38.056 15.596 58.371 1.00 57.72 198 PRO A C 1
ATOM 1528 O O . PRO A 1 198 ? -37.676 15.665 59.541 1.00 57.72 198 PRO A O 1
ATOM 1531 N N . THR A 1 199 ? -38.413 14.445 57.798 1.00 67.56 199 THR A N 1
ATOM 1532 C CA . THR A 1 199 ? -38.216 13.135 58.439 1.00 67.56 199 THR A CA 1
ATOM 1533 C C . THR A 1 199 ? -36.890 12.529 57.985 1.00 67.56 199 THR A C 1
ATOM 1535 O O . THR A 1 199 ? -36.295 12.981 57.006 1.00 67.56 199 THR A O 1
ATOM 1538 N N . LEU A 1 200 ? -36.384 11.544 58.732 1.00 66.25 200 LEU A N 1
ATOM 1539 C CA . LEU A 1 200 ? -35.148 10.850 58.371 1.00 66.25 200 LEU A CA 1
ATOM 1540 C C . LEU A 1 200 ? -35.303 10.164 56.998 1.00 66.25 200 LEU A C 1
ATOM 1542 O O . LEU A 1 200 ? -36.400 9.694 56.687 1.00 66.25 200 LEU A O 1
ATOM 1546 N N . PRO A 1 201 ? -34.231 10.091 56.186 1.00 67.94 201 PRO A N 1
ATOM 1547 C CA . PRO A 1 201 ? -34.275 9.394 54.907 1.00 67.94 201 PRO A CA 1
ATOM 1548 C C . PRO A 1 201 ? -34.570 7.902 55.107 1.00 67.94 201 PRO A C 1
ATOM 1550 O O . PRO A 1 201 ? -34.122 7.304 56.089 1.00 67.94 201 PRO A O 1
ATOM 1553 N N . ASP A 1 202 ? -35.306 7.301 54.171 1.00 73.94 202 ASP A N 1
ATOM 1554 C CA . ASP A 1 202 ? -35.665 5.887 54.253 1.00 73.94 202 ASP A CA 1
ATOM 1555 C C . ASP A 1 202 ? -34.404 4.988 54.175 1.00 73.94 202 ASP A C 1
ATOM 1557 O O . ASP A 1 202 ? -33.584 5.143 53.258 1.00 73.94 202 ASP A O 1
ATOM 1561 N N . PRO A 1 203 ? -34.213 4.038 55.113 1.00 76.50 203 PRO A N 1
ATOM 1562 C CA . PRO A 1 203 ? -33.041 3.164 55.130 1.00 76.50 203 PRO A CA 1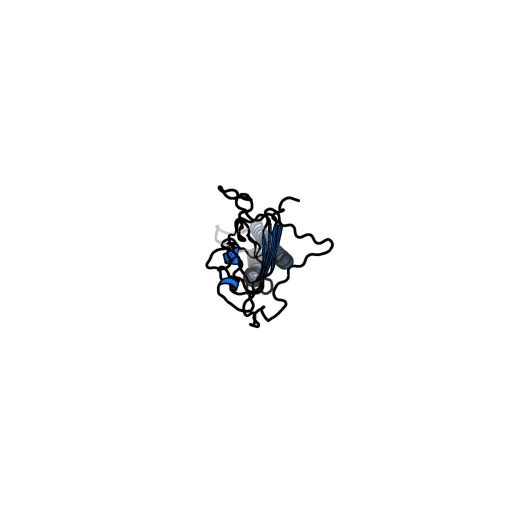
ATOM 1563 C C . PRO A 1 203 ? -32.875 2.298 53.873 1.00 76.50 203 PRO A C 1
ATOM 1565 O O . PRO A 1 203 ? -31.744 1.920 53.552 1.00 76.50 203 PRO A O 1
ATOM 1568 N N . ASN A 1 204 ? -33.961 1.964 53.167 1.00 77.94 204 ASN A N 1
ATOM 1569 C CA . ASN A 1 204 ? -33.912 1.163 51.945 1.00 77.94 204 ASN A CA 1
ATOM 1570 C C . ASN A 1 204 ? -33.424 2.003 50.763 1.00 77.94 204 ASN A C 1
ATOM 1572 O O . ASN A 1 204 ? -32.540 1.544 50.039 1.00 77.94 204 ASN A O 1
ATOM 1576 N N . ILE A 1 205 ? -33.874 3.260 50.631 1.00 81.50 205 ILE A N 1
ATOM 1577 C CA . ILE A 1 205 ? -33.319 4.192 49.630 1.00 81.50 205 ILE A CA 1
ATOM 1578 C C . ILE A 1 205 ? -31.828 4.422 49.853 1.00 81.50 205 ILE A C 1
ATOM 1580 O O . ILE A 1 205 ? -31.060 4.398 48.891 1.00 81.50 205 ILE A O 1
ATOM 1584 N N . ILE A 1 206 ? -31.390 4.638 51.099 1.00 79.69 206 ILE A N 1
ATOM 1585 C CA . ILE A 1 206 ? -29.964 4.864 51.387 1.00 79.69 206 ILE A CA 1
ATOM 1586 C C . ILE A 1 206 ? -29.135 3.658 50.921 1.00 79.69 206 ILE A C 1
ATOM 1588 O O . ILE A 1 206 ? -28.097 3.828 50.277 1.00 79.69 206 ILE A O 1
ATOM 1592 N N . LYS A 1 207 ? -29.604 2.435 51.204 1.00 81.88 207 LYS A N 1
ATOM 1593 C CA . LYS A 1 207 ? -28.949 1.198 50.752 1.00 81.88 207 LYS A CA 1
ATOM 1594 C C . LYS A 1 207 ? -28.948 1.076 49.229 1.00 81.88 207 LYS A C 1
ATOM 1596 O O . LYS A 1 207 ? -27.896 0.784 48.662 1.00 81.88 207 LYS A O 1
ATOM 1601 N N . ALA A 1 208 ? -30.076 1.335 48.570 1.00 83.19 208 ALA A N 1
ATOM 1602 C CA . ALA A 1 208 ? -30.192 1.278 47.115 1.00 83.19 208 ALA A CA 1
ATOM 1603 C C . ALA A 1 208 ? -29.280 2.307 46.427 1.00 83.19 208 ALA A C 1
ATOM 1605 O O . ALA A 1 208 ? -28.587 1.970 45.469 1.00 83.19 208 ALA A O 1
ATOM 1606 N N . GLY A 1 209 ? -29.209 3.536 46.947 1.00 83.56 209 GLY A N 1
ATOM 1607 C CA . GLY A 1 209 ? -28.317 4.586 46.450 1.00 83.56 209 GLY A CA 1
ATOM 1608 C C . GLY A 1 209 ? -26.843 4.244 46.644 1.00 83.56 209 GLY A C 1
ATOM 1609 O O . GLY A 1 209 ? -26.041 4.399 45.723 1.00 83.56 209 GLY A O 1
ATOM 1610 N N . LEU A 1 210 ? -26.476 3.696 47.806 1.00 82.25 210 LEU A N 1
ATOM 1611 C CA . LEU A 1 210 ? -25.112 3.226 48.052 1.00 82.25 210 LEU A CA 1
ATOM 1612 C C . LEU A 1 210 ? -24.739 2.066 47.118 1.00 82.25 210 LEU A C 1
ATOM 1614 O O . LEU A 1 210 ? -23.626 2.027 46.587 1.00 82.25 210 LEU A O 1
ATOM 1618 N N . GLN A 1 211 ? -25.667 1.139 46.881 1.00 86.94 211 GLN A N 1
ATOM 1619 C CA . GLN A 1 211 ? -25.468 0.009 45.979 1.00 86.94 211 GLN A CA 1
ATOM 1620 C C . GLN A 1 211 ? -25.352 0.463 44.518 1.00 86.94 211 GLN A C 1
ATOM 1622 O O . GLN A 1 211 ? -24.455 -0.003 43.811 1.00 86.94 211 GLN A O 1
ATOM 1627 N N . GLN A 1 212 ? -26.193 1.402 44.073 1.00 89.50 212 GLN A N 1
ATOM 1628 C CA . GLN A 1 212 ? -26.098 2.025 42.751 1.00 89.50 212 GLN A CA 1
ATOM 1629 C C . GLN A 1 212 ? -24.752 2.723 42.579 1.00 89.50 212 GLN A C 1
ATOM 1631 O O . GLN A 1 212 ? -24.066 2.458 41.595 1.00 89.50 212 GLN A O 1
ATOM 1636 N N . SER A 1 213 ? -24.337 3.536 43.551 1.00 83.50 213 SER A N 1
ATOM 1637 C CA . SER A 1 213 ? -23.091 4.301 43.474 1.00 83.50 213 SER A CA 1
ATOM 1638 C C . SER A 1 213 ? -21.886 3.361 43.409 1.00 83.50 213 SER A C 1
ATOM 1640 O O . SER A 1 213 ? -21.008 3.499 42.552 1.00 83.50 213 SER A O 1
ATOM 1642 N N . THR A 1 214 ? -21.909 2.306 44.229 1.00 85.94 214 THR A N 1
ATOM 1643 C CA . THR A 1 214 ? -20.879 1.263 44.230 1.00 85.94 214 THR A CA 1
ATOM 1644 C C . THR A 1 214 ? -20.823 0.525 42.890 1.00 85.94 214 THR A C 1
ATOM 1646 O O . THR A 1 214 ? -19.736 0.322 42.347 1.00 85.94 214 THR A O 1
ATOM 1649 N N . ASN A 1 215 ? -21.966 0.135 42.315 1.00 87.75 215 ASN A N 1
ATOM 1650 C CA . ASN A 1 215 ? -22.028 -0.547 41.018 1.00 87.75 215 ASN A CA 1
ATOM 1651 C C . ASN A 1 215 ? -21.610 0.368 39.856 1.00 87.75 215 ASN A C 1
ATOM 1653 O O . ASN A 1 215 ? -20.812 -0.044 39.015 1.00 87.75 215 ASN A O 1
ATOM 1657 N N . ALA A 1 216 ? -22.092 1.611 39.822 1.00 86.81 216 ALA A N 1
ATOM 1658 C CA . ALA A 1 216 ? -21.744 2.592 38.799 1.00 86.81 216 ALA A CA 1
ATOM 1659 C C . ALA A 1 216 ? -20.234 2.873 38.790 1.00 86.81 216 ALA A C 1
ATOM 1661 O O . ALA A 1 216 ? -19.601 2.847 37.731 1.00 86.81 216 ALA A O 1
ATOM 1662 N N . PHE A 1 217 ? -19.630 3.048 39.967 1.00 83.00 217 PHE A N 1
ATOM 1663 C CA . PHE A 1 217 ? -18.190 3.244 40.087 1.00 83.00 217 PHE A CA 1
ATOM 1664 C C . PHE A 1 217 ? -17.404 1.975 39.713 1.00 83.00 217 PHE A C 1
ATOM 1666 O O . PHE A 1 217 ? -16.590 1.973 38.785 1.00 83.00 217 PHE A O 1
ATOM 1673 N N . SER A 1 218 ? -17.661 0.864 40.409 1.00 85.94 218 SER A N 1
ATOM 1674 C CA . SER A 1 218 ? -16.836 -0.347 40.296 1.00 85.94 218 SER A CA 1
ATOM 1675 C C . SER A 1 218 ? -16.984 -1.068 38.956 1.00 85.94 218 SER A C 1
ATOM 1677 O O . SER A 1 218 ? -16.010 -1.646 38.471 1.00 85.94 218 SER A O 1
ATOM 1679 N N . LYS A 1 219 ? -18.172 -1.036 38.338 1.00 86.00 219 LYS A N 1
ATOM 1680 C CA . LYS A 1 219 ? -18.452 -1.766 37.095 1.00 86.00 219 LYS A CA 1
ATOM 1681 C C . LYS A 1 219 ? -18.436 -0.863 35.875 1.00 86.00 219 LYS A C 1
ATOM 1683 O O . LYS A 1 219 ? -17.806 -1.238 34.887 1.00 86.00 219 LYS A O 1
ATOM 1688 N N . SER A 1 220 ? -19.057 0.314 35.923 1.00 88.81 220 SER A N 1
ATOM 1689 C CA . SER A 1 220 ? -19.139 1.182 34.742 1.00 88.81 220 SER A CA 1
ATOM 1690 C C . SER A 1 220 ? -17.892 2.048 34.593 1.00 88.81 220 SER A C 1
ATOM 1692 O O . SER A 1 220 ? -17.200 1.951 33.579 1.00 88.81 220 SER A O 1
ATOM 1694 N N . GLN A 1 221 ? -17.529 2.824 35.616 1.00 88.44 221 GLN A N 1
ATOM 1695 C CA . GLN A 1 221 ? -16.405 3.760 35.529 1.00 88.44 221 GLN A CA 1
ATOM 1696 C C . GLN A 1 221 ? -15.060 3.043 35.344 1.00 88.44 221 GLN A C 1
ATOM 1698 O O . GLN A 1 221 ? -14.295 3.386 34.440 1.00 88.44 221 GLN A O 1
ATOM 1703 N N . MET A 1 222 ? -14.799 1.978 36.110 1.00 87.81 222 MET A N 1
ATOM 1704 C CA . MET A 1 222 ? -13.580 1.174 35.933 1.00 87.81 222 MET A CA 1
ATOM 1705 C C . MET A 1 222 ? -13.502 0.502 34.555 1.00 87.81 222 MET A C 1
ATOM 1707 O O . MET A 1 222 ? -12.416 0.386 33.981 1.00 87.81 222 MET A O 1
ATOM 1711 N N . SER A 1 223 ? -14.632 0.066 33.991 1.00 91.31 223 SER A N 1
ATOM 1712 C CA . SER A 1 223 ? -14.649 -0.537 32.652 1.00 91.31 223 SER A CA 1
ATOM 1713 C C . SER A 1 223 ? -14.437 0.500 31.549 1.00 91.31 223 SER A C 1
ATOM 1715 O O . SER A 1 223 ? -13.748 0.203 30.573 1.00 91.31 223 SER A O 1
ATOM 1717 N N . ILE A 1 224 ? -14.939 1.729 31.717 1.00 91.50 224 ILE A N 1
ATOM 1718 C CA . ILE A 1 224 ? -14.659 2.848 30.803 1.00 91.50 224 ILE A CA 1
ATOM 1719 C C . ILE A 1 224 ? -13.161 3.151 30.785 1.00 91.50 224 ILE A C 1
ATOM 1721 O O . ILE A 1 224 ? -12.575 3.235 29.705 1.00 91.50 224 ILE A O 1
ATOM 1725 N N . LEU A 1 225 ? -12.515 3.232 31.954 1.00 90.25 225 LEU A N 1
ATOM 1726 C CA . LEU A 1 225 ? -11.066 3.447 32.037 1.00 90.25 225 LEU A CA 1
ATOM 1727 C C . LEU A 1 225 ? -10.287 2.365 31.272 1.00 90.25 225 LEU A C 1
ATOM 1729 O O . LEU A 1 225 ? -9.368 2.685 30.518 1.00 90.25 225 LEU A O 1
ATOM 1733 N N . LYS A 1 226 ? -10.700 1.093 31.377 1.00 90.38 226 LYS A N 1
ATOM 1734 C CA . LYS A 1 226 ? -10.118 -0.009 30.590 1.00 90.38 226 LYS A CA 1
ATOM 1735 C C . LYS A 1 226 ? -10.343 0.149 29.082 1.00 90.38 226 LYS A C 1
ATOM 1737 O O . LYS A 1 226 ? -9.483 -0.233 28.293 1.00 90.38 226 LYS A O 1
ATOM 1742 N N . ILE A 1 227 ? -11.490 0.661 28.638 1.00 92.69 227 ILE A N 1
ATOM 1743 C CA . ILE A 1 227 ? -11.719 0.918 27.207 1.00 92.69 227 ILE A CA 1
ATOM 1744 C C . ILE A 1 227 ? -10.822 2.054 26.714 1.00 92.69 227 ILE A C 1
ATOM 1746 O O . ILE A 1 227 ? -10.239 1.929 25.639 1.00 92.69 227 ILE A O 1
ATOM 1750 N N . LEU A 1 228 ? -10.662 3.126 27.491 1.00 92.12 228 LEU A N 1
ATOM 1751 C CA . LEU A 1 228 ? -9.806 4.254 27.118 1.00 92.12 228 LEU A CA 1
ATOM 1752 C C . LEU A 1 228 ? -8.345 3.827 26.940 1.00 92.12 228 LEU A C 1
ATOM 1754 O O . LEU A 1 228 ? -7.724 4.180 25.935 1.00 92.12 228 LEU A O 1
ATOM 1758 N N . THR A 1 229 ? -7.816 3.003 27.849 1.00 92.25 229 THR A N 1
ATOM 1759 C CA . THR A 1 229 ? -6.462 2.445 27.702 1.00 92.25 229 THR A CA 1
ATOM 1760 C C . THR A 1 229 ? -6.364 1.539 26.472 1.00 92.25 229 THR A C 1
ATOM 1762 O O . THR A 1 229 ? -5.431 1.678 25.680 1.00 92.25 229 THR A O 1
ATOM 1765 N N . ASN A 1 230 ? -7.365 0.685 26.226 1.00 91.81 230 ASN A N 1
ATOM 1766 C CA . ASN A 1 230 ? -7.418 -0.155 25.025 1.00 91.81 230 ASN A CA 1
ATOM 1767 C C . ASN A 1 230 ? -7.473 0.663 23.724 1.00 91.81 230 ASN A C 1
ATOM 1769 O O . ASN A 1 230 ? -6.846 0.275 22.738 1.00 91.81 230 ASN A O 1
ATOM 1773 N N . LEU A 1 231 ? -8.191 1.789 23.701 1.00 93.56 231 LEU A N 1
ATOM 1774 C CA . LEU A 1 231 ? -8.250 2.695 22.551 1.00 93.56 231 LEU A CA 1
ATOM 1775 C C . LEU A 1 231 ? -6.916 3.410 22.319 1.00 93.56 231 LEU A C 1
ATOM 1777 O O . LEU A 1 231 ? -6.495 3.549 21.170 1.00 93.56 231 LEU A O 1
ATOM 1781 N N . ALA A 1 232 ? -6.218 3.815 23.381 1.00 92.69 232 ALA A N 1
ATOM 1782 C CA . ALA A 1 232 ? -4.873 4.373 23.267 1.00 92.69 232 ALA A CA 1
ATOM 1783 C C . ALA A 1 232 ? -3.893 3.343 22.675 1.00 92.69 232 ALA A C 1
ATOM 1785 O O . ALA A 1 232 ? -3.197 3.634 21.699 1.00 92.69 232 ALA A O 1
ATOM 1786 N N . CYS A 1 233 ? -3.911 2.104 23.179 1.00 90.75 233 CYS A N 1
ATOM 1787 C CA . CYS A 1 233 ? -3.121 1.009 22.614 1.00 90.75 233 CYS A CA 1
ATOM 1788 C C . CYS A 1 233 ? -3.527 0.684 21.170 1.00 90.75 233 CYS A C 1
ATOM 1790 O O . CYS A 1 233 ? -2.669 0.364 20.350 1.00 90.75 233 CYS A O 1
ATOM 1792 N N . PHE A 1 234 ? -4.817 0.753 20.835 1.00 93.69 234 PHE A N 1
ATOM 1793 C CA . PHE A 1 234 ? -5.300 0.567 19.468 1.00 93.69 234 PHE A CA 1
ATOM 1794 C C . PHE A 1 234 ? -4.704 1.615 18.524 1.00 93.69 234 PHE A C 1
ATOM 1796 O O . PHE A 1 234 ? -4.113 1.248 17.511 1.00 93.69 234 PHE A O 1
ATOM 1803 N N . ARG A 1 235 ? -4.784 2.902 18.889 1.00 92.56 235 ARG A N 1
ATOM 1804 C CA . ARG A 1 235 ? -4.210 4.003 18.104 1.00 92.56 235 ARG A CA 1
ATOM 1805 C C . ARG A 1 235 ? -2.718 3.795 17.872 1.00 92.56 235 ARG A C 1
ATOM 1807 O O . ARG A 1 235 ? -2.275 3.831 16.730 1.00 92.56 235 ARG A O 1
ATOM 1814 N N . HIS A 1 236 ? -1.965 3.500 18.929 1.00 93.06 236 HIS A N 1
ATOM 1815 C CA . HIS A 1 236 ? -0.526 3.284 18.810 1.00 93.06 236 HIS A CA 1
ATOM 1816 C C . HIS A 1 236 ? -0.178 2.074 17.928 1.00 93.06 236 HIS A C 1
ATOM 1818 O O . HIS A 1 236 ? 0.715 2.149 17.094 1.00 93.06 236 HIS A O 1
ATOM 1824 N N . ASN A 1 237 ? -0.898 0.960 18.066 1.00 92.50 237 ASN A N 1
ATOM 1825 C CA . ASN A 1 237 ? -0.557 -0.264 17.342 1.00 92.50 237 ASN A CA 1
ATOM 1826 C C . ASN A 1 237 ? -0.966 -0.257 15.865 1.00 92.50 237 ASN A C 1
ATOM 1828 O O . ASN A 1 237 ? -0.281 -0.898 15.070 1.00 92.50 237 ASN A O 1
ATOM 1832 N N . PHE A 1 238 ? -2.082 0.392 15.520 1.00 94.19 238 PHE A N 1
ATOM 1833 C CA . PHE A 1 238 ? -2.689 0.309 14.187 1.00 94.19 238 PHE A CA 1
ATOM 1834 C C . PHE A 1 238 ? -2.555 1.593 13.362 1.00 94.19 238 PHE A C 1
ATOM 1836 O O . PHE A 1 238 ? -2.490 1.503 12.138 1.00 94.19 238 PHE A O 1
ATOM 1843 N N . LEU A 1 239 ? -2.503 2.769 13.998 1.00 92.94 239 LEU A N 1
ATOM 1844 C CA . LEU A 1 239 ? -2.506 4.063 13.300 1.00 92.94 239 LEU A CA 1
ATOM 1845 C C . LEU A 1 239 ? -1.135 4.746 13.263 1.00 92.94 239 LEU A C 1
ATOM 1847 O O . LEU A 1 239 ? -0.943 5.659 12.469 1.00 92.94 239 LEU A O 1
ATOM 1851 N N . VAL A 1 240 ? -0.185 4.314 14.094 1.00 93.19 240 VAL A N 1
ATOM 1852 C CA . VAL A 1 240 ? 1.182 4.853 14.106 1.00 93.19 240 VAL A CA 1
ATOM 1853 C C . VAL A 1 240 ? 2.109 3.907 13.351 1.00 93.19 240 VAL A C 1
ATOM 1855 O O . VAL A 1 240 ? 2.066 2.697 13.564 1.00 93.19 240 VAL A O 1
ATOM 1858 N N . GLU A 1 241 ? 2.979 4.452 12.499 1.00 87.25 241 GLU A N 1
ATOM 1859 C CA . GLU A 1 241 ? 3.883 3.667 11.646 1.00 87.25 241 GLU A CA 1
ATOM 1860 C C . GLU A 1 241 ? 4.827 2.747 12.430 1.00 87.25 241 GLU A C 1
ATOM 1862 O O . GLU A 1 241 ? 5.142 1.648 11.966 1.00 87.25 241 GLU A O 1
ATOM 1867 N N . SER A 1 242 ? 5.250 3.162 13.630 1.00 89.50 242 SER A N 1
ATOM 1868 C CA . SER A 1 242 ? 6.078 2.358 14.539 1.00 89.50 242 SER A CA 1
ATOM 1869 C C . SER A 1 242 ? 5.331 1.164 15.141 1.00 89.50 242 SER A C 1
ATOM 1871 O O . SER A 1 242 ? 5.966 0.211 15.597 1.00 89.50 242 SER A O 1
ATOM 1873 N N . GLY A 1 243 ? 3.997 1.172 15.092 1.00 87.94 243 GLY A N 1
ATOM 1874 C CA . GLY A 1 243 ? 3.145 0.104 15.587 1.00 87.94 243 GLY A CA 1
ATOM 1875 C C . GLY A 1 243 ? 3.408 -1.224 14.878 1.00 87.94 243 GLY A C 1
ATOM 1876 O O . GLY A 1 243 ? 3.579 -1.296 13.658 1.00 87.94 243 GLY A O 1
ATOM 1877 N N . LYS A 1 244 ? 3.409 -2.317 15.648 1.00 88.12 244 LYS A N 1
ATOM 1878 C CA . LYS A 1 244 ? 3.636 -3.674 15.120 1.00 88.12 244 LYS A CA 1
ATOM 1879 C C . LYS A 1 244 ? 2.565 -4.102 14.108 1.00 88.12 244 LYS A C 1
ATOM 1881 O O . LYS A 1 244 ? 2.862 -4.845 13.177 1.00 88.12 244 LYS A O 1
ATOM 1886 N N . SER A 1 245 ? 1.331 -3.638 14.293 1.00 92.19 245 SER A N 1
ATOM 1887 C CA . SER A 1 245 ? 0.169 -3.978 13.460 1.00 92.19 245 SER A CA 1
ATOM 1888 C C . SER A 1 245 ? -0.315 -2.780 12.644 1.00 92.19 245 SER A C 1
ATOM 1890 O O . SER A 1 245 ? -1.511 -2.672 12.377 1.00 92.19 245 SER A O 1
ATOM 1892 N N . TYR A 1 246 ? 0.600 -1.883 12.261 1.00 94.38 246 TYR A N 1
ATOM 1893 C CA . TYR A 1 246 ? 0.274 -0.706 11.464 1.00 94.38 246 TYR A CA 1
ATOM 1894 C C . TYR A 1 246 ? -0.538 -1.093 10.220 1.00 94.38 246 TYR A C 1
ATOM 1896 O O . TYR A 1 246 ? -0.219 -2.071 9.530 1.00 94.38 246 TYR A O 1
ATOM 1904 N N . ILE A 1 247 ? -1.624 -0.356 9.978 1.00 94.88 247 ILE A N 1
ATOM 1905 C CA . ILE A 1 247 ? -2.626 -0.716 8.970 1.00 94.88 247 ILE A CA 1
ATOM 1906 C C . ILE A 1 247 ? -2.075 -0.574 7.555 1.00 94.88 247 ILE A C 1
ATOM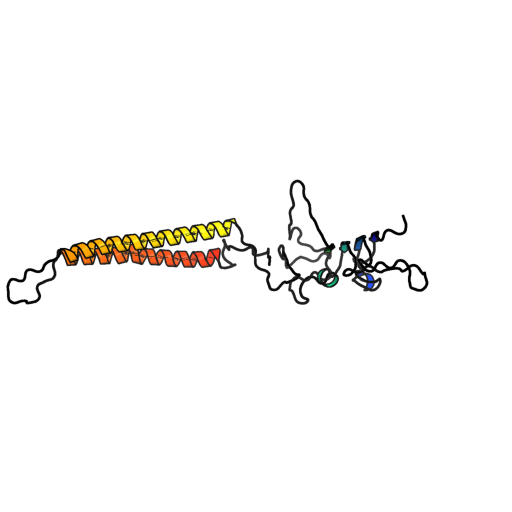 1908 O O . ILE A 1 247 ? -2.452 -1.370 6.703 1.00 94.88 247 ILE A O 1
ATOM 1912 N N . ASN A 1 248 ? -1.162 0.360 7.295 1.00 94.62 248 ASN A N 1
ATOM 1913 C CA . ASN A 1 248 ? -0.680 0.600 5.937 1.00 94.62 248 ASN A CA 1
ATOM 1914 C C . ASN A 1 248 ? 0.683 -0.052 5.664 1.00 94.62 248 ASN A C 1
ATOM 1916 O O . ASN A 1 248 ? 1.444 -0.415 6.565 1.00 94.62 248 ASN A O 1
ATOM 1920 N N . SER A 1 249 ? 0.999 -0.240 4.386 1.00 92.19 249 SER A N 1
ATOM 1921 C CA . SER A 1 249 ? 2.317 -0.689 3.954 1.00 92.19 249 SER A CA 1
ATOM 1922 C C . SER A 1 249 ? 3.347 0.419 4.152 1.00 92.19 249 SER A C 1
ATOM 1924 O O . SER A 1 249 ? 3.137 1.548 3.736 1.00 92.19 249 SER A O 1
ATOM 1926 N N . ARG A 1 250 ? 4.497 0.089 4.745 1.00 87.75 250 ARG A N 1
ATOM 1927 C CA . ARG A 1 250 ? 5.609 1.043 4.903 1.00 87.75 250 ARG A CA 1
ATOM 1928 C C . ARG A 1 250 ? 6.351 1.331 3.596 1.00 87.75 250 ARG A C 1
ATOM 1930 O O . ARG A 1 250 ? 7.048 2.331 3.505 1.00 87.75 250 ARG A O 1
ATOM 1937 N N . TYR A 1 251 ? 6.235 0.432 2.621 1.00 87.81 251 TYR A N 1
ATOM 1938 C CA . TYR A 1 251 ? 7.057 0.456 1.410 1.00 87.81 251 TYR A CA 1
ATOM 1939 C C . TYR A 1 251 ? 6.240 0.663 0.136 1.00 87.81 251 TYR A C 1
ATOM 1941 O O . TYR A 1 251 ? 6.741 1.282 -0.792 1.00 87.81 251 TYR A O 1
ATOM 1949 N N . ASN A 1 252 ? 5.000 0.164 0.082 1.00 91.88 252 ASN A N 1
ATOM 1950 C CA . ASN A 1 252 ? 4.199 0.204 -1.145 1.00 91.88 252 ASN A CA 1
ATOM 1951 C C . ASN A 1 252 ? 3.185 1.342 -1.096 1.00 91.88 252 ASN A C 1
ATOM 1953 O O . ASN A 1 252 ? 2.438 1.443 -0.116 1.00 91.88 252 ASN A O 1
ATOM 1957 N N . LYS A 1 253 ? 3.134 2.142 -2.162 1.00 91.44 253 LYS A N 1
ATOM 1958 C CA . LYS A 1 253 ? 2.292 3.339 -2.261 1.00 91.44 253 LYS A CA 1
ATOM 1959 C C . LYS A 1 253 ? 1.498 3.372 -3.568 1.00 91.44 253 LYS A C 1
ATOM 1961 O O . LYS A 1 253 ? 1.925 2.788 -4.562 1.00 91.44 253 LYS A O 1
ATOM 1966 N N . VAL A 1 254 ? 0.355 4.048 -3.543 1.00 93.12 254 VAL A N 1
ATOM 1967 C CA . VAL A 1 254 ? -0.561 4.259 -4.670 1.00 93.12 254 VAL A CA 1
ATOM 1968 C C . VAL A 1 254 ? -1.269 5.610 -4.537 1.00 93.12 254 VAL A C 1
ATOM 1970 O O . VAL A 1 254 ? -1.481 6.062 -3.411 1.00 93.12 254 VAL A O 1
ATOM 1973 N N . ASN A 1 255 ? -1.637 6.243 -5.650 1.00 88.31 255 ASN A N 1
ATOM 1974 C CA . ASN A 1 255 ? -2.535 7.404 -5.701 1.00 88.31 255 ASN A CA 1
ATOM 1975 C C . ASN A 1 255 ? -3.760 7.153 -6.590 1.00 88.31 255 ASN A C 1
ATOM 1977 O O . ASN A 1 255 ? -3.718 6.228 -7.434 1.00 88.31 255 ASN A O 1
#

Foldseek 3Di:
DPDFVWDWDWDFDALADCLDWCNNVVDPQRTKIKTAGAAQAPNDDQADPVRHGDDHTHQLVRTAWMKIWTQFGQVCVSNVAADPDDPDGRHGFTDIDTDHPDDDDDDPPDDDDDPDPDQATSVRDGDPDDFAAEADDPSYDVPKDFAFDVVLVVVLVVLVVVLVVLLVVLVVQLVVLVVQLVVVVVPDDDDDPDDPDDDDDDPVNVVSVVVSVCCCVPRRVVSVVVSVVSVVLSCQQAVDPPHPSHGGDPHYIYD

Radius of gyration: 36.19 Å; chains: 1; bounding box: 79×38×114 Å

Secondary structure (DSSP, 8-state):
-----EEEEEEE--SSSTTSHHHHTT-SS-EEEEEEESTTTTS--SB-TTSPBPPPPP-TTT-SEEEEEEEEE-HHHHTT-S-TT-TT---SEEEEEEE-SS-----SS---------SB-TTS-B-------EE-STT-STT-EEEE-HHHHHHHHHHHHHHHHHHHHHHHHHHHHHHHHHHHHHT-----SSTTPPPPPPHHHHHHHHHHHHHIIIIIIHHHHHHHHHHHHHIIIIISTTSTT-SEEEEEEE-

pLDDT: mean 83.88, std 10.52, range [39.09, 96.38]

Sequence (255 aa):
SPTSPAFIICGRDRPRSTASGYGGKGHTQSSCIDLVAGMGGYKPKQVDSNENPVYTDPDMFMDAARVYISQKTDVDENFAIGKKETYFRSKAKSAVAMKAEHVRIIGRESLKLVTYTDRMNSQGGEIRSWSGIELMANNDEDGLQPIPRGDNLALGLRKLSVNVEKLAKILSGFIEYQGVYNEQVAEHTHIAPFFAKPTLPDPNIIKAGLQQSTNAFSKSQMSILKILTNLACFRHNFLVESGKSYINSRYNKVN